Protein AF-A0A1Y5H1V6-F1 (afdb_monomer_lite)

Structure (mmCIF, N/CA/C/O backbone):
data_AF-A0A1Y5H1V6-F1
#
_entry.id   AF-A0A1Y5H1V6-F1
#
loop_
_atom_site.group_PDB
_atom_site.id
_atom_site.type_symbol
_atom_site.label_atom_id
_atom_site.label_alt_id
_atom_site.label_comp_id
_atom_site.label_asym_id
_atom_site.label_entity_id
_atom_site.label_seq_id
_atom_site.pdbx_PDB_ins_code
_atom_site.Cartn_x
_atom_site.Cartn_y
_atom_site.Cartn_z
_atom_site.occupancy
_atom_site.B_iso_or_equiv
_atom_site.auth_seq_id
_atom_site.auth_comp_id
_atom_site.auth_asym_id
_atom_site.auth_atom_id
_atom_site.pdbx_PDB_model_num
ATOM 1 N N . MET A 1 1 ? 41.161 58.807 -59.128 1.00 41.69 1 MET A N 1
ATOM 2 C CA . MET A 1 1 ? 40.105 58.949 -58.104 1.00 41.69 1 MET A CA 1
ATOM 3 C C . MET A 1 1 ? 39.338 57.631 -58.062 1.00 41.69 1 MET A C 1
ATOM 5 O O . MET A 1 1 ? 38.930 57.196 -59.128 1.00 41.69 1 MET A O 1
ATOM 9 N N . ILE A 1 2 ? 39.186 57.033 -56.871 1.00 37.78 2 ILE A N 1
ATOM 10 C CA . ILE A 1 2 ? 38.185 56.000 -56.504 1.00 37.78 2 ILE A CA 1
ATOM 11 C C . ILE A 1 2 ? 38.486 54.584 -57.068 1.00 37.78 2 ILE A C 1
ATOM 13 O O . ILE A 1 2 ? 38.258 54.292 -58.232 1.00 37.78 2 ILE A O 1
ATOM 17 N N . GLN A 1 3 ? 39.246 53.750 -56.343 1.00 42.56 3 GLN A N 1
ATOM 18 C CA . GLN A 1 3 ? 38.803 52.830 -55.272 1.00 42.56 3 GLN A CA 1
ATOM 19 C C . GLN A 1 3 ? 38.328 51.473 -55.829 1.00 42.56 3 GLN A C 1
ATOM 21 O O . GLN A 1 3 ? 37.164 51.289 -56.165 1.00 42.56 3 GLN A O 1
ATOM 26 N N . ARG A 1 4 ? 39.244 50.494 -55.898 1.00 46.72 4 ARG A N 1
ATOM 27 C CA . ARG A 1 4 ? 38.884 49.072 -56.015 1.00 46.72 4 ARG A CA 1
ATOM 28 C C . ARG A 1 4 ? 38.818 48.484 -54.612 1.00 46.72 4 ARG A C 1
ATOM 30 O O . ARG A 1 4 ? 39.820 48.063 -54.047 1.00 46.72 4 ARG A O 1
ATOM 37 N N . ILE A 1 5 ? 37.620 48.543 -54.048 1.00 49.12 5 ILE A N 1
ATOM 38 C CA . ILE A 1 5 ? 37.231 47.815 -52.846 1.00 49.12 5 ILE A CA 1
ATOM 39 C C . ILE A 1 5 ? 37.328 46.314 -53.162 1.00 49.12 5 ILE A C 1
ATOM 41 O O . ILE A 1 5 ? 36.562 45.803 -53.975 1.00 49.12 5 ILE A O 1
ATOM 45 N N . LEU A 1 6 ? 38.271 45.610 -52.533 1.00 47.09 6 LEU A N 1
ATOM 46 C CA . LEU A 1 6 ? 38.161 44.166 -52.340 1.00 47.09 6 LEU A CA 1
ATOM 47 C C . LEU A 1 6 ? 37.251 43.951 -51.127 1.00 47.09 6 LEU A C 1
ATOM 49 O O . LEU A 1 6 ? 37.704 44.021 -49.987 1.00 47.09 6 LEU A O 1
ATOM 53 N N . ILE A 1 7 ? 35.957 43.727 -51.365 1.00 50.56 7 ILE A N 1
ATOM 54 C CA . ILE A 1 7 ? 35.086 43.128 -50.349 1.00 50.56 7 ILE A CA 1
ATOM 55 C C . ILE A 1 7 ? 35.511 41.661 -50.245 1.00 50.56 7 ILE A C 1
ATOM 57 O O . ILE A 1 7 ? 35.206 40.851 -51.117 1.00 50.56 7 ILE A O 1
ATOM 61 N N . SER A 1 8 ? 36.261 41.336 -49.193 1.00 53.38 8 SER A N 1
ATOM 62 C CA . SER A 1 8 ? 36.440 39.955 -48.754 1.00 53.38 8 SER A CA 1
ATOM 63 C C . SER A 1 8 ? 35.141 39.520 -48.083 1.00 53.38 8 SER A C 1
ATOM 65 O O . SER A 1 8 ? 34.839 39.938 -46.965 1.00 53.38 8 SER A O 1
ATOM 67 N N . ILE A 1 9 ? 34.328 38.744 -48.798 1.00 56.50 9 ILE A N 1
ATOM 68 C CA . ILE A 1 9 ? 33.143 38.100 -48.233 1.00 56.50 9 ILE A CA 1
ATOM 69 C C . ILE A 1 9 ? 33.645 36.888 -47.444 1.00 56.50 9 ILE A C 1
ATOM 71 O O . ILE A 1 9 ? 33.891 35.829 -48.014 1.00 56.50 9 ILE A O 1
ATOM 75 N N . PHE A 1 10 ? 33.823 37.043 -46.132 1.00 55.84 10 PHE A N 1
ATOM 76 C CA . PHE A 1 10 ? 33.936 35.900 -45.228 1.00 55.84 10 PHE A CA 1
ATOM 77 C C . PHE A 1 10 ? 32.545 35.276 -45.089 1.00 55.84 10 PHE A C 1
ATOM 79 O O . PHE A 1 10 ? 31.719 35.723 -44.294 1.00 55.84 10 PHE A O 1
ATOM 86 N N . LEU A 1 11 ? 32.268 34.260 -45.904 1.00 54.41 11 LEU A N 1
ATOM 87 C CA . LEU A 1 11 ? 31.106 33.403 -45.722 1.00 54.41 11 LEU A CA 1
ATOM 88 C C . LEU A 1 11 ? 31.388 32.494 -44.517 1.00 54.41 11 LEU A C 1
ATOM 90 O O . LEU A 1 11 ? 32.044 31.464 -44.645 1.00 54.41 11 LEU A O 1
ATOM 94 N N . SER A 1 12 ? 30.949 32.912 -43.329 1.00 58.62 12 SER A N 1
ATOM 95 C CA . SER A 1 12 ? 30.945 32.048 -42.148 1.00 58.62 12 SER A CA 1
ATOM 96 C C . SER A 1 12 ? 29.857 30.993 -42.335 1.00 58.62 12 SER A C 1
ATOM 98 O O . SER A 1 12 ? 28.672 31.268 -42.146 1.00 58.62 12 SER A O 1
ATOM 100 N N . VAL A 1 13 ? 30.249 29.800 -42.778 1.00 57.19 13 VAL A N 1
ATOM 101 C CA . VAL A 1 13 ? 29.377 28.626 -42.760 1.00 57.19 13 VAL A CA 1
ATOM 102 C C . VAL A 1 13 ? 29.439 28.065 -41.346 1.00 57.19 13 VAL A C 1
ATOM 104 O O . VAL A 1 13 ? 30.440 27.471 -40.950 1.00 57.19 13 VAL A O 1
ATOM 107 N N . ILE A 1 14 ? 28.381 28.272 -40.566 1.00 60.28 14 ILE A N 1
ATOM 108 C CA . ILE A 1 14 ? 28.206 27.551 -39.306 1.00 60.28 14 ILE A CA 1
ATOM 109 C C . ILE A 1 14 ? 27.806 26.124 -39.695 1.00 60.28 14 ILE A C 1
ATOM 111 O O . ILE A 1 14 ? 26.668 25.893 -40.098 1.00 60.28 14 ILE A O 1
ATOM 115 N N . LEU A 1 15 ? 28.744 25.173 -39.636 1.00 59.88 15 LEU A N 1
ATOM 116 C CA . LEU A 1 15 ? 28.394 23.754 -39.690 1.00 59.88 15 LEU A CA 1
ATOM 117 C C . LEU A 1 15 ? 27.703 23.396 -38.375 1.00 59.88 15 LEU A C 1
ATOM 119 O O . LEU A 1 15 ? 28.349 23.263 -37.338 1.00 59.88 15 LEU A O 1
ATOM 123 N N . THR A 1 16 ? 26.384 23.246 -38.410 1.00 70.38 16 THR A N 1
ATOM 124 C CA . THR A 1 16 ? 25.669 22.560 -37.335 1.00 70.38 16 THR A CA 1
ATOM 125 C C . THR A 1 16 ? 26.017 21.078 -37.437 1.00 70.38 16 THR A C 1
ATOM 127 O O . THR A 1 16 ? 25.696 20.441 -38.440 1.00 70.38 16 THR A O 1
ATOM 130 N N . ALA A 1 17 ? 26.717 20.540 -36.434 1.00 75.50 17 ALA A N 1
ATOM 131 C CA . ALA A 1 17 ? 26.943 19.102 -36.338 1.00 75.50 17 ALA A CA 1
ATOM 132 C C . ALA A 1 17 ? 25.585 18.385 -36.300 1.00 75.50 17 ALA A C 1
ATOM 134 O O . ALA A 1 17 ? 24.666 18.833 -35.608 1.00 75.50 17 ALA A O 1
ATOM 135 N N . CYS A 1 18 ? 25.453 17.309 -37.077 1.00 84.00 18 CYS A N 1
ATOM 136 C CA . CYS A 1 18 ? 24.274 16.458 -36.998 1.00 84.00 18 CYS A CA 1
ATOM 137 C C . CYS A 1 18 ? 24.256 15.824 -35.605 1.00 84.00 18 CYS A C 1
ATOM 139 O O . CYS A 1 18 ? 25.306 15.440 -35.092 1.00 84.00 18 CYS A O 1
ATOM 141 N N . LYS A 1 19 ? 23.084 15.770 -34.986 1.00 89.94 19 LYS A N 1
ATOM 142 C CA . LYS A 1 19 ? 22.885 15.093 -33.713 1.00 89.94 19 LYS A CA 1
ATOM 143 C C . LYS A 1 19 ? 21.529 14.424 -33.736 1.00 89.94 19 LYS A C 1
ATOM 145 O O . LYS A 1 19 ? 20.580 14.968 -34.306 1.00 89.94 19 LYS A O 1
ATOM 150 N N . SER A 1 20 ? 21.448 13.284 -33.075 1.00 94.44 20 SER A N 1
ATOM 151 C CA . SER A 1 20 ? 20.182 12.632 -32.788 1.00 94.44 20 SER A CA 1
ATOM 152 C C . SER A 1 20 ? 20.032 12.403 -31.295 1.00 94.44 20 SER A C 1
ATOM 154 O O . SER A 1 20 ? 20.957 12.609 -30.508 1.00 94.44 20 SER A O 1
ATOM 156 N N . THR A 1 21 ? 18.836 12.015 -30.897 1.00 96.38 21 THR A N 1
ATOM 157 C CA . THR A 1 21 ? 18.493 11.687 -29.524 1.00 96.38 21 THR A CA 1
ATOM 158 C C . THR A 1 21 ? 17.941 10.272 -29.498 1.00 96.38 21 THR A C 1
ATOM 160 O O . THR A 1 21 ? 17.043 9.948 -30.276 1.00 96.38 21 THR A O 1
ATOM 163 N N . LEU A 1 22 ? 18.497 9.452 -28.606 1.00 96.94 22 LEU A N 1
ATOM 164 C CA . LEU A 1 22 ? 17.870 8.218 -28.154 1.00 96.94 22 LEU A CA 1
ATOM 165 C C . LEU A 1 22 ? 16.978 8.559 -26.961 1.00 96.94 22 LEU A C 1
ATOM 167 O O . LEU A 1 22 ? 17.454 9.172 -25.999 1.00 96.94 22 LEU A O 1
ATOM 171 N N . THR A 1 23 ? 15.724 8.126 -27.004 1.00 97.88 23 THR A N 1
ATOM 172 C CA . THR A 1 23 ? 14.816 8.154 -25.851 1.00 97.88 23 THR A CA 1
ATOM 173 C C . THR A 1 23 ? 14.426 6.729 -25.491 1.00 97.88 23 THR A C 1
ATOM 175 O O . THR A 1 23 ? 14.055 5.949 -26.363 1.00 97.88 23 THR A O 1
ATOM 178 N N . VAL A 1 24 ? 14.505 6.385 -24.209 1.00 97.88 24 VAL A N 1
ATOM 179 C CA . VAL A 1 24 ? 14.033 5.107 -23.677 1.00 97.88 24 VAL A CA 1
ATOM 180 C C . VAL A 1 24 ? 12.825 5.365 -22.786 1.00 97.88 24 VAL A C 1
ATOM 182 O O . VAL A 1 24 ? 12.921 6.058 -21.778 1.00 97.88 24 VAL A O 1
ATOM 185 N N . GLU A 1 25 ? 11.681 4.813 -23.158 1.00 97.38 25 GLU A N 1
ATOM 186 C CA . GLU A 1 25 ? 10.468 4.811 -22.348 1.00 97.38 25 GLU A CA 1
ATOM 187 C C . GLU A 1 25 ? 10.344 3.459 -21.639 1.00 97.38 25 GLU A C 1
ATOM 189 O O . GLU A 1 25 ? 10.563 2.410 -22.241 1.00 97.38 25 GLU A O 1
ATOM 194 N N . VAL A 1 26 ? 9.999 3.474 -20.354 1.00 96.12 26 VAL A N 1
ATOM 195 C CA . VAL A 1 26 ? 9.713 2.264 -19.577 1.00 96.12 26 VAL A CA 1
ATOM 196 C C . VAL A 1 26 ? 8.264 2.338 -19.121 1.00 96.12 26 VAL A C 1
ATOM 198 O O . VAL A 1 26 ? 7.886 3.278 -18.423 1.00 96.12 26 VAL A O 1
ATOM 201 N N . GLU A 1 27 ? 7.463 1.355 -19.520 1.00 93.50 27 GLU A N 1
ATOM 202 C CA . GLU A 1 27 ? 6.083 1.185 -19.071 1.00 93.50 27 GLU A CA 1
ATOM 203 C C . GLU A 1 27 ? 6.009 0.022 -18.069 1.00 93.50 27 GLU A C 1
ATOM 205 O O . GLU A 1 27 ? 6.540 -1.061 -18.315 1.00 93.50 27 GLU A O 1
ATOM 210 N N . GLY A 1 28 ? 5.385 0.261 -16.911 1.00 87.88 28 GLY A N 1
ATOM 211 C CA . GLY A 1 28 ? 5.489 -0.606 -15.730 1.00 87.88 28 GLY A CA 1
ATOM 212 C C . GLY A 1 28 ? 6.706 -0.275 -14.851 1.00 87.88 28 GLY A C 1
ATOM 213 O O . GLY A 1 28 ? 7.420 0.695 -15.095 1.00 87.88 28 GLY A O 1
ATOM 214 N N . ALA A 1 29 ? 6.944 -1.058 -13.794 1.00 85.56 29 ALA A N 1
ATOM 215 C CA . ALA A 1 29 ? 8.015 -0.793 -12.824 1.00 85.56 29 ALA A CA 1
ATOM 216 C C . ALA A 1 29 ? 9.262 -1.665 -13.059 1.00 85.56 29 ALA A C 1
ATOM 218 O O . ALA A 1 29 ? 9.684 -2.419 -12.181 1.00 85.56 29 ALA A O 1
ATOM 219 N N . GLY A 1 30 ? 9.843 -1.554 -14.253 1.00 91.00 30 GLY A N 1
ATOM 220 C CA . GLY A 1 30 ? 11.112 -2.186 -14.620 1.00 91.00 30 GLY A CA 1
ATOM 221 C C . GLY A 1 30 ? 12.281 -1.208 -14.718 1.00 91.00 30 GLY A C 1
ATOM 222 O O . GLY A 1 30 ? 12.115 -0.003 -14.523 1.00 91.00 30 GLY A O 1
ATOM 223 N N . SER A 1 31 ? 13.465 -1.730 -15.035 1.00 95.19 31 SER A N 1
ATOM 224 C CA . SER A 1 31 ? 14.684 -0.938 -15.211 1.00 95.19 31 SER A CA 1
ATOM 225 C C . SER A 1 31 ? 15.397 -1.314 -16.510 1.00 95.19 31 SER A C 1
ATOM 227 O O . SER A 1 31 ? 15.371 -2.468 -16.937 1.00 95.19 31 SER A O 1
ATOM 229 N N . VAL A 1 32 ? 16.010 -0.330 -17.168 1.00 97.38 32 VAL A N 1
ATOM 230 C CA . VAL A 1 32 ? 16.793 -0.512 -18.399 1.00 97.38 32 VAL A CA 1
ATOM 231 C C . VAL A 1 32 ? 18.092 0.266 -18.279 1.00 97.38 32 VAL A C 1
ATOM 233 O O . VAL A 1 32 ? 18.082 1.465 -17.996 1.00 97.38 32 VAL A O 1
ATOM 236 N N . VAL A 1 33 ? 19.214 -0.394 -18.551 1.00 97.25 33 VAL A N 1
ATOM 237 C CA . VAL A 1 33 ? 20.550 0.205 -18.492 1.00 97.25 33 VAL A CA 1
ATOM 238 C C . VAL A 1 33 ? 21.293 0.016 -19.807 1.00 97.25 33 VAL A C 1
ATOM 240 O O . VAL A 1 33 ? 21.211 -1.038 -20.432 1.00 97.25 33 VAL A O 1
ATOM 243 N N . SER A 1 34 ? 22.038 1.034 -20.234 1.00 97.19 34 SER A N 1
ATOM 244 C CA . SER A 1 34 ? 23.017 0.866 -21.314 1.00 97.19 34 SER A CA 1
ATOM 245 C C . SER A 1 34 ? 24.327 0.280 -20.790 1.00 97.19 34 SER A C 1
ATOM 247 O O . SER A 1 34 ? 24.722 0.574 -19.662 1.00 97.19 34 SER A O 1
ATOM 249 N N . ASP A 1 35 ? 25.058 -0.423 -21.644 1.00 96.19 35 ASP A N 1
ATOM 250 C CA . ASP A 1 35 ? 26.432 -0.891 -21.419 1.00 96.19 35 ASP A CA 1
ATOM 251 C C . ASP A 1 35 ? 27.406 0.209 -20.955 1.00 96.19 35 ASP A C 1
ATOM 253 O O . ASP A 1 35 ? 28.264 -0.024 -20.106 1.00 96.19 35 ASP A O 1
ATOM 257 N N . SER A 1 36 ? 27.238 1.430 -21.467 1.00 93.69 36 SER A N 1
ATOM 258 C CA . SER A 1 36 ? 28.007 2.614 -21.054 1.00 93.69 36 SER A CA 1
ATOM 259 C C . SER A 1 36 ? 27.557 3.254 -19.728 1.00 93.69 36 SER A C 1
ATOM 261 O O . SER A 1 36 ? 28.220 4.164 -19.230 1.00 93.69 36 SER A O 1
ATOM 263 N N . GLY A 1 37 ? 26.406 2.848 -19.180 1.00 93.50 37 GLY A N 1
ATOM 264 C CA . GLY A 1 37 ? 25.755 3.476 -18.021 1.00 93.50 37 GLY A CA 1
ATOM 265 C C . GLY A 1 37 ? 25.167 4.872 -18.273 1.00 93.50 37 GLY A C 1
ATOM 266 O O . GLY A 1 37 ? 24.695 5.516 -17.341 1.00 93.50 37 GLY A O 1
ATOM 267 N N . THR A 1 38 ? 25.187 5.363 -19.515 1.00 94.38 38 THR A N 1
ATOM 268 C CA . THR A 1 38 ? 24.683 6.705 -19.857 1.00 94.38 38 THR A CA 1
ATOM 269 C C . THR A 1 38 ? 23.159 6.764 -20.004 1.00 94.38 38 THR A C 1
ATOM 271 O O . THR A 1 38 ? 22.573 7.826 -19.802 1.00 94.38 38 THR A O 1
ATOM 274 N N . ILE A 1 39 ? 22.520 5.629 -20.307 1.00 97.06 39 ILE A N 1
ATOM 275 C CA . ILE A 1 39 ? 21.090 5.387 -20.097 1.00 97.06 39 ILE A CA 1
ATOM 276 C C . ILE A 1 39 ? 20.926 4.519 -18.848 1.00 97.06 39 ILE A C 1
ATOM 278 O O . ILE A 1 39 ? 21.561 3.468 -18.732 1.00 97.06 39 ILE A O 1
ATOM 282 N N . SER A 1 40 ? 20.065 4.962 -17.936 1.00 96.50 40 SER A N 1
ATOM 283 C CA . SER A 1 40 ? 19.644 4.241 -16.737 1.00 96.50 40 SER A CA 1
ATOM 284 C C . SER A 1 40 ? 18.226 4.693 -16.385 1.00 96.50 40 SER A C 1
ATOM 286 O O . SER A 1 40 ? 18.022 5.767 -15.814 1.00 96.50 40 SER A O 1
ATOM 288 N N . CYS A 1 41 ? 17.247 3.899 -16.811 1.00 95.88 41 CYS A N 1
ATOM 289 C CA . CYS A 1 41 ? 15.826 4.113 -16.571 1.00 95.88 41 CYS A CA 1
ATOM 290 C C . CYS A 1 41 ? 15.328 3.209 -15.441 1.00 95.88 41 CYS A C 1
ATOM 292 O O . CYS A 1 41 ? 15.676 2.034 -15.467 1.00 95.88 41 CYS A O 1
ATOM 294 N N . PRO A 1 42 ? 14.478 3.700 -14.518 1.00 92.31 42 PRO A N 1
ATOM 295 C CA . PRO A 1 42 ? 14.021 5.088 -14.395 1.00 92.31 42 PRO A CA 1
ATOM 296 C C . PRO A 1 42 ? 15.149 6.030 -13.931 1.00 92.31 42 PRO A C 1
ATOM 298 O O . PRO A 1 42 ? 15.985 5.654 -13.115 1.00 92.31 42 PRO A O 1
ATOM 301 N N . GLY A 1 43 ? 15.166 7.268 -14.438 1.00 9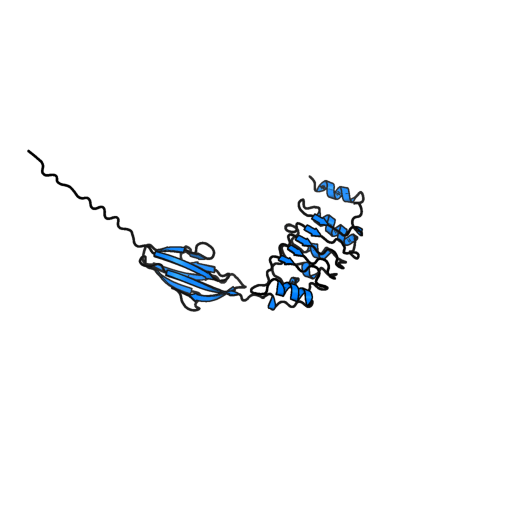4.56 43 GLY A N 1
ATOM 302 C CA . GLY A 1 43 ? 16.227 8.242 -14.159 1.00 94.56 43 GLY A CA 1
ATOM 303 C C . GLY A 1 43 ? 16.683 8.974 -15.419 1.00 94.56 43 GLY A C 1
ATOM 304 O O . GLY A 1 43 ? 15.973 9.839 -15.932 1.00 94.56 43 GLY A O 1
ATOM 305 N N . THR A 1 44 ? 17.864 8.626 -15.927 1.00 96.56 44 THR A N 1
ATOM 306 C CA . THR A 1 44 ? 18.416 9.197 -17.163 1.00 96.56 44 THR A CA 1
ATOM 307 C C . THR A 1 44 ? 18.001 8.341 -18.353 1.00 96.56 44 THR A C 1
ATOM 309 O O . THR A 1 44 ? 18.644 7.345 -18.677 1.00 96.56 44 THR A O 1
ATOM 312 N N . CYS A 1 45 ? 16.921 8.751 -19.013 1.00 97.50 45 CYS A N 1
ATOM 313 C CA . CYS A 1 45 ? 16.275 7.989 -20.084 1.00 97.50 45 CYS A CA 1
ATOM 314 C C . CYS A 1 45 ? 16.450 8.570 -21.486 1.00 97.50 45 CYS A C 1
ATOM 316 O O . CYS A 1 45 ? 15.860 8.082 -22.444 1.00 97.50 45 CYS A O 1
ATOM 318 N N . SER A 1 46 ? 17.241 9.627 -21.626 1.00 97.25 46 SER A N 1
ATOM 319 C CA . SER A 1 46 ? 17.500 10.233 -22.922 1.00 97.25 46 SER A CA 1
ATOM 320 C C . SER A 1 46 ? 18.951 10.658 -23.027 1.00 97.25 46 SER A C 1
ATOM 322 O O . SER A 1 46 ? 19.546 11.117 -22.048 1.00 97.25 46 SER A O 1
ATOM 324 N N . ARG A 1 47 ? 19.521 10.491 -24.220 1.00 95.62 47 ARG A N 1
ATOM 325 C CA . ARG A 1 47 ? 20.910 10.838 -24.510 1.00 95.62 47 ARG A CA 1
ATOM 326 C C . ARG A 1 47 ? 21.072 11.325 -25.943 1.00 95.62 47 ARG A C 1
ATOM 328 O O . ARG A 1 47 ? 20.479 10.774 -26.867 1.00 95.62 47 ARG A O 1
ATOM 335 N N . GLU A 1 48 ? 21.923 12.334 -26.122 1.00 95.75 48 GLU A N 1
ATOM 336 C CA . GLU A 1 48 ? 22.352 12.790 -27.444 1.00 95.75 48 GLU A CA 1
ATOM 337 C C . GLU A 1 48 ? 23.423 11.866 -28.041 1.00 95.75 48 GLU A C 1
ATOM 339 O O . GLU A 1 48 ? 24.362 11.441 -27.362 1.00 95.75 48 GLU A O 1
ATOM 344 N N . ILE A 1 49 ? 23.289 11.601 -29.336 1.00 94.44 49 ILE A N 1
ATOM 345 C CA . ILE A 1 49 ? 24.217 10.822 -30.147 1.00 94.44 49 ILE A CA 1
ATOM 346 C C . ILE A 1 49 ? 24.909 11.779 -31.114 1.00 94.44 49 ILE A C 1
ATOM 348 O O . ILE A 1 49 ? 24.255 12.467 -31.905 1.00 94.44 49 ILE A O 1
ATOM 352 N N . LEU A 1 50 ? 26.237 11.829 -31.026 1.00 93.44 50 LEU A N 1
ATOM 353 C CA . LEU A 1 50 ? 27.077 12.729 -31.821 1.00 93.44 50 LEU A CA 1
ATOM 354 C C . LEU A 1 50 ? 27.842 11.996 -32.931 1.00 93.44 50 LEU A C 1
ATOM 356 O O . LEU A 1 50 ? 28.163 12.610 -33.942 1.00 93.44 50 LEU A O 1
ATOM 360 N N . ASP A 1 51 ? 28.069 10.691 -32.768 1.00 91.81 51 ASP A N 1
ATOM 361 C CA . ASP A 1 51 ? 28.820 9.837 -33.690 1.00 91.81 51 ASP A CA 1
ATOM 362 C C . ASP A 1 51 ? 28.133 8.473 -33.858 1.00 91.81 51 ASP A C 1
ATOM 364 O O . ASP A 1 51 ? 27.207 8.129 -33.124 1.00 91.81 51 ASP A O 1
ATOM 368 N N . ILE A 1 52 ? 28.572 7.693 -34.850 1.00 92.38 52 ILE A N 1
ATOM 369 C CA . ILE A 1 52 ? 28.076 6.328 -35.060 1.00 92.38 52 ILE A CA 1
ATOM 370 C C . ILE A 1 52 ? 28.645 5.416 -33.974 1.00 92.38 52 ILE A C 1
ATOM 372 O O . ILE A 1 52 ? 29.861 5.297 -33.830 1.00 92.38 52 ILE A O 1
ATOM 376 N N . GLU A 1 53 ? 27.767 4.721 -33.263 1.00 94.50 53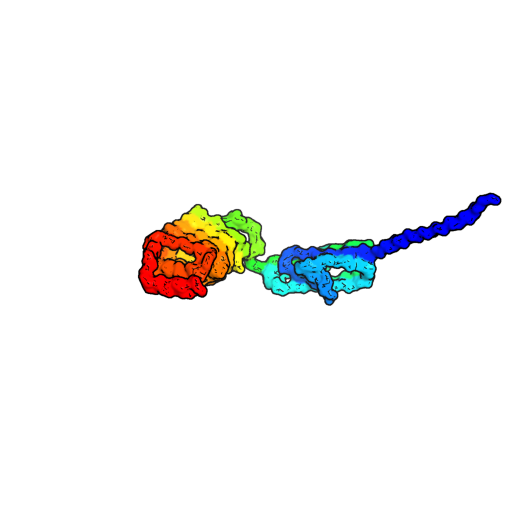 GLU A N 1
ATOM 377 C CA . GLU A 1 53 ? 28.142 3.788 -32.205 1.00 94.50 53 GLU A CA 1
ATOM 378 C C . GLU A 1 53 ? 27.161 2.616 -32.121 1.00 94.50 53 GLU A C 1
ATOM 380 O O . GLU A 1 53 ? 26.076 2.634 -32.706 1.00 94.50 53 GLU A O 1
ATOM 385 N N . THR A 1 54 ? 27.558 1.568 -31.404 1.00 96.44 54 THR A N 1
ATOM 386 C CA . THR A 1 54 ? 26.659 0.475 -31.022 1.00 96.44 54 THR A CA 1
ATOM 387 C C . THR A 1 54 ? 26.310 0.642 -29.554 1.00 96.44 54 THR A C 1
ATOM 389 O O . THR A 1 54 ? 27.210 0.796 -28.737 1.00 96.44 54 THR A O 1
ATOM 392 N N . ILE A 1 55 ? 25.020 0.620 -29.233 1.00 96.75 55 ILE A N 1
ATOM 393 C CA . ILE A 1 55 ? 24.506 0.754 -27.868 1.00 96.75 55 ILE A CA 1
ATOM 394 C C . ILE A 1 55 ? 23.843 -0.565 -27.502 1.00 96.75 55 ILE A C 1
ATOM 396 O O . ILE A 1 55 ? 23.002 -1.051 -28.259 1.00 96.75 55 ILE A O 1
ATOM 400 N N . THR A 1 56 ? 24.189 -1.129 -26.347 1.00 97.94 56 THR A N 1
ATOM 401 C CA . THR A 1 56 ? 23.488 -2.306 -25.820 1.00 97.94 56 THR A CA 1
ATOM 402 C C . THR A 1 56 ? 22.635 -1.880 -24.641 1.00 97.94 56 THR A C 1
ATOM 404 O O . THR A 1 56 ? 23.168 -1.403 -23.643 1.00 97.94 56 THR A O 1
ATOM 407 N N . LEU A 1 57 ? 21.321 -2.030 -24.768 1.00 98.06 57 LEU A N 1
ATOM 408 C CA . LEU A 1 57 ? 20.363 -1.859 -23.685 1.00 98.06 57 LEU A CA 1
ATOM 409 C C . LEU A 1 57 ? 20.056 -3.226 -23.076 1.00 98.06 57 LEU A C 1
ATOM 411 O O . LEU A 1 57 ? 19.725 -4.168 -23.794 1.00 98.06 57 LEU A O 1
ATOM 415 N N . THR A 1 58 ? 20.136 -3.310 -21.756 1.00 97.81 58 THR A N 1
ATOM 416 C CA . THR A 1 58 ? 19.834 -4.515 -20.988 1.00 97.81 58 THR A CA 1
ATOM 417 C C . THR A 1 58 ? 18.739 -4.197 -19.987 1.00 97.81 58 THR A C 1
ATOM 419 O O . THR A 1 58 ? 18.814 -3.193 -19.274 1.00 97.81 58 THR A O 1
ATOM 422 N N . VAL A 1 59 ? 17.729 -5.057 -19.928 1.00 96.94 59 VAL A N 1
ATOM 423 C CA . VAL A 1 59 ? 16.724 -5.018 -18.869 1.00 96.94 59 VAL A CA 1
ATOM 424 C C . VAL A 1 59 ? 17.333 -5.484 -17.549 1.00 96.94 59 VAL A C 1
ATOM 426 O O . VAL A 1 59 ? 18.004 -6.511 -17.486 1.00 96.94 59 VAL A O 1
ATOM 429 N N . ASP A 1 60 ? 17.073 -4.730 -16.491 1.00 91.25 60 ASP A N 1
ATOM 430 C CA . ASP A 1 60 ? 17.402 -5.082 -15.116 1.00 91.25 60 ASP A CA 1
ATOM 431 C C . ASP A 1 60 ? 16.132 -5.589 -14.405 1.00 91.25 60 ASP A C 1
ATOM 433 O O . ASP A 1 60 ? 15.190 -4.834 -14.149 1.00 91.25 60 ASP A O 1
ATOM 437 N N . GLU A 1 61 ? 16.102 -6.894 -14.119 1.00 83.31 61 GLU A N 1
ATOM 438 C CA . GLU A 1 61 ? 14.970 -7.619 -13.518 1.00 83.31 61 GLU A CA 1
ATOM 439 C C . GLU A 1 61 ? 15.041 -7.689 -11.981 1.00 83.31 61 GLU A C 1
ATOM 441 O O . GLU A 1 61 ? 14.570 -8.638 -11.357 1.00 83.31 61 GLU A O 1
ATOM 446 N N . THR A 1 62 ? 15.631 -6.687 -11.330 1.00 84.44 62 THR A N 1
ATOM 447 C CA . THR A 1 62 ? 15.699 -6.625 -9.857 1.00 84.44 62 THR A CA 1
ATOM 448 C C . THR A 1 62 ? 14.339 -6.462 -9.165 1.00 84.44 62 THR A C 1
ATOM 450 O O . THR A 1 62 ? 14.240 -6.704 -7.961 1.00 84.44 62 THR A O 1
ATOM 453 N N . ASN A 1 63 ? 13.277 -6.073 -9.880 1.00 84.69 63 ASN A N 1
ATOM 454 C CA . ASN A 1 63 ? 11.929 -5.972 -9.316 1.00 84.69 63 ASN A CA 1
ATOM 455 C C . ASN A 1 63 ? 11.176 -7.309 -9.396 1.00 84.69 63 ASN A C 1
ATOM 457 O O . ASN A 1 63 ? 10.614 -7.655 -10.427 1.00 84.69 63 ASN A O 1
ATOM 461 N N . GLU A 1 64 ? 11.057 -8.006 -8.267 1.00 83.88 64 GLU A N 1
ATOM 462 C CA . GLU A 1 64 ? 10.385 -9.312 -8.173 1.00 83.88 64 GLU A CA 1
ATOM 463 C C . GLU A 1 64 ? 8.896 -9.316 -8.574 1.00 83.88 64 GLU A C 1
ATOM 465 O O . GLU A 1 64 ? 8.334 -10.384 -8.800 1.00 83.88 64 GLU A O 1
ATOM 470 N N . ASN A 1 65 ? 8.228 -8.155 -8.640 1.00 84.56 65 ASN A N 1
ATOM 471 C CA . ASN A 1 65 ? 6.808 -8.079 -9.007 1.00 84.56 65 ASN A CA 1
ATOM 472 C C . ASN A 1 65 ? 6.583 -7.654 -10.466 1.00 84.56 65 ASN A C 1
ATOM 474 O O . ASN A 1 65 ? 5.429 -7.548 -10.880 1.00 84.56 65 ASN A O 1
ATOM 478 N N . TYR A 1 66 ? 7.637 -7.399 -11.245 1.00 88.06 66 TYR A N 1
ATOM 479 C CA . TYR A 1 66 ? 7.539 -6.989 -12.645 1.00 88.06 66 TYR A CA 1
ATOM 480 C C . TYR A 1 66 ? 8.496 -7.804 -13.508 1.00 88.06 66 TYR A C 1
ATOM 482 O O . TYR A 1 66 ? 9.686 -7.869 -13.232 1.00 88.06 66 TYR A O 1
ATOM 490 N N . LEU A 1 67 ? 7.978 -8.392 -14.585 1.00 91.12 67 LEU A N 1
ATOM 491 C CA . LEU A 1 67 ? 8.797 -9.094 -15.572 1.00 91.12 67 LEU A CA 1
ATOM 492 C C . LEU A 1 67 ? 8.831 -8.323 -16.879 1.00 91.12 67 LEU A C 1
ATOM 494 O O . LEU A 1 67 ? 7.844 -7.687 -17.266 1.00 91.12 67 LEU A O 1
ATOM 498 N N . PHE A 1 68 ? 9.960 -8.419 -17.574 1.00 95.56 68 PHE A N 1
ATOM 499 C CA . PHE A 1 68 ? 10.066 -7.906 -18.926 1.00 95.56 68 PHE A CA 1
ATOM 500 C C . PHE A 1 68 ? 9.083 -8.630 -19.850 1.00 95.56 68 PHE A C 1
ATOM 502 O O . PHE A 1 68 ? 9.009 -9.859 -19.863 1.00 95.56 68 PHE A O 1
ATOM 509 N N . HIS A 1 69 ? 8.301 -7.866 -20.609 1.00 94.69 69 HIS A N 1
ATOM 510 C CA . HIS A 1 69 ? 7.306 -8.401 -21.529 1.00 94.69 69 HIS A CA 1
ATOM 511 C C . HIS A 1 69 ? 7.811 -8.345 -22.976 1.00 94.69 69 HIS A C 1
ATOM 513 O O . HIS A 1 69 ? 7.908 -9.393 -23.612 1.00 94.69 69 HIS A O 1
ATOM 519 N N . HIS A 1 70 ? 8.144 -7.155 -23.495 1.00 97.12 70 HIS A N 1
ATOM 520 C CA . HIS A 1 70 ? 8.811 -6.972 -24.795 1.00 97.12 70 HIS A CA 1
ATOM 521 C C . HIS A 1 70 ? 9.308 -5.533 -25.004 1.00 97.12 70 HIS A C 1
ATOM 523 O O . HIS A 1 70 ? 8.977 -4.618 -24.251 1.00 97.12 70 HIS A O 1
ATOM 529 N N . TRP A 1 71 ? 10.068 -5.336 -26.080 1.00 97.88 71 TRP A N 1
ATOM 530 C CA . TRP A 1 71 ? 10.428 -4.035 -26.633 1.00 97.88 71 TRP A CA 1
ATOM 531 C C . TRP A 1 71 ? 9.439 -3.564 -27.711 1.00 97.88 71 TRP A C 1
ATOM 533 O O . TRP A 1 71 ? 8.799 -4.384 -28.375 1.00 97.88 71 TRP A O 1
ATOM 543 N N . GLU A 1 72 ? 9.359 -2.251 -27.922 1.00 97.56 72 GLU A N 1
ATOM 544 C CA . GLU A 1 72 ? 8.745 -1.597 -29.086 1.00 97.56 72 GLU A CA 1
ATOM 545 C C . GLU A 1 72 ? 9.638 -0.444 -29.596 1.00 97.56 72 GLU A C 1
ATOM 547 O O . GLU A 1 72 ? 10.465 0.105 -28.857 1.00 97.56 72 GLU A O 1
ATOM 552 N N . GLY A 1 73 ? 9.446 -0.032 -30.853 1.00 95.94 73 GLY A N 1
ATOM 553 C CA . GLY A 1 73 ? 10.185 1.072 -31.471 1.00 95.94 73 GLY A CA 1
ATOM 554 C C . GLY A 1 73 ? 11.471 0.603 -32.151 1.00 95.94 73 GLY A C 1
ATOM 555 O O . GLY A 1 73 ? 11.449 -0.308 -32.970 1.00 95.94 73 GLY A O 1
ATOM 556 N N . ALA A 1 74 ? 12.601 1.241 -31.847 1.00 95.31 74 ALA A N 1
ATOM 557 C CA . ALA A 1 74 ? 13.895 0.871 -32.428 1.00 95.31 74 ALA A CA 1
ATOM 558 C C . ALA A 1 74 ? 14.416 -0.497 -31.940 1.00 95.31 74 ALA A C 1
ATOM 560 O O . ALA A 1 74 ? 15.301 -1.074 -32.571 1.00 95.31 74 ALA A O 1
ATOM 561 N N . CYS A 1 75 ? 13.854 -1.009 -30.842 1.00 94.50 75 CYS A N 1
ATOM 562 C CA . CYS A 1 75 ? 14.003 -2.382 -30.374 1.00 94.50 75 CYS A CA 1
ATOM 563 C C . CYS A 1 75 ? 12.669 -3.117 -30.548 1.00 94.50 75 CYS A C 1
ATOM 565 O O . CYS A 1 75 ? 11.616 -2.551 -30.266 1.00 94.50 75 CYS A O 1
ATOM 567 N N . GLU A 1 76 ? 12.701 -4.391 -30.932 1.00 94.88 76 GLU A N 1
ATOM 568 C CA . GLU A 1 76 ? 11.501 -5.227 -31.042 1.00 94.88 76 GLU A CA 1
ATOM 569 C C . GLU A 1 76 ? 11.766 -6.627 -30.475 1.00 94.88 76 GLU A C 1
ATOM 571 O O . GLU A 1 76 ? 12.879 -7.148 -30.558 1.00 94.88 76 GLU A O 1
ATOM 576 N N . GLY A 1 77 ? 10.724 -7.260 -29.931 1.00 95.44 77 GLY A N 1
ATOM 577 C CA . GLY A 1 77 ? 10.775 -8.641 -29.445 1.00 95.44 77 GLY A CA 1
ATOM 578 C C . GLY A 1 77 ? 10.975 -8.772 -27.935 1.00 95.44 77 GLY A C 1
ATOM 579 O O . GLY A 1 77 ? 10.908 -7.800 -27.191 1.00 95.44 77 GLY A O 1
ATOM 580 N N . THR A 1 78 ? 11.164 -10.009 -27.477 1.00 96.06 78 THR A N 1
ATOM 581 C CA . THR A 1 78 ? 11.125 -10.388 -26.051 1.00 96.06 78 THR A CA 1
ATOM 582 C C . THR A 1 78 ? 12.502 -10.689 -25.455 1.00 96.06 78 THR A C 1
ATOM 584 O O . THR A 1 78 ? 12.579 -11.140 -24.317 1.00 96.06 78 THR A O 1
ATOM 587 N N . ASP A 1 79 ? 13.584 -10.515 -26.217 1.00 96.81 79 ASP A N 1
ATOM 588 C CA . ASP A 1 79 ? 14.942 -10.678 -25.688 1.00 96.81 79 ASP A CA 1
ATOM 589 C C . ASP A 1 79 ? 15.247 -9.504 -24.739 1.00 96.81 79 ASP A C 1
ATOM 591 O O . ASP A 1 79 ? 15.118 -8.353 -25.164 1.00 96.81 79 ASP A O 1
ATOM 595 N N . PRO A 1 80 ? 15.620 -9.738 -23.466 1.00 95.94 80 PRO A N 1
ATOM 596 C CA . PRO A 1 80 ? 15.928 -8.663 -22.519 1.00 95.94 80 PRO A CA 1
ATOM 597 C C . PRO A 1 80 ? 17.163 -7.836 -22.911 1.00 95.94 80 PRO A C 1
ATOM 599 O O . PRO A 1 80 ? 17.420 -6.798 -22.298 1.00 95.94 80 PRO A O 1
ATOM 602 N N . ILE A 1 81 ? 17.929 -8.271 -23.916 1.00 97.25 81 ILE A N 1
ATOM 603 C CA . ILE A 1 81 ? 19.062 -7.534 -24.473 1.00 97.25 81 ILE A CA 1
ATOM 604 C C . ILE A 1 81 ? 18.676 -6.979 -25.847 1.00 97.25 81 ILE A C 1
ATOM 606 O O . ILE A 1 81 ? 18.406 -7.727 -26.786 1.00 97.25 81 ILE A O 1
ATOM 610 N N . CYS A 1 82 ? 18.722 -5.656 -25.994 1.00 97.12 82 CYS A N 1
ATOM 611 C CA . CYS A 1 82 ? 18.572 -4.980 -27.278 1.00 97.12 82 CYS A CA 1
ATOM 612 C C . CYS A 1 82 ? 19.887 -4.324 -27.713 1.00 97.12 82 CYS A C 1
ATOM 614 O O . CYS A 1 82 ? 20.467 -3.521 -26.985 1.00 97.12 82 CYS A O 1
ATOM 616 N N . VAL A 1 83 ? 20.339 -4.622 -28.932 1.00 97.06 83 VAL A N 1
ATOM 617 C CA . VAL A 1 83 ? 21.543 -4.026 -29.528 1.00 97.06 83 VAL A CA 1
ATOM 618 C C . VAL A 1 83 ? 21.139 -3.085 -30.662 1.00 97.06 83 VAL A C 1
ATOM 620 O O . VAL A 1 83 ? 20.521 -3.506 -31.637 1.00 97.06 83 VAL A O 1
ATOM 623 N N . LEU A 1 84 ? 21.518 -1.813 -30.546 1.00 95.12 84 LEU A N 1
ATOM 624 C CA . LEU A 1 84 ? 21.146 -0.733 -31.458 1.00 95.12 84 LEU A CA 1
ATOM 625 C C . LEU A 1 84 ? 22.369 -0.193 -32.194 1.00 95.12 84 LEU A C 1
ATOM 627 O O . LEU A 1 84 ? 23.412 0.052 -31.590 1.00 95.12 84 LEU A O 1
ATOM 631 N N . ALA A 1 85 ? 22.214 0.075 -33.490 1.00 93.75 85 ALA A N 1
ATOM 632 C CA . ALA A 1 85 ? 23.169 0.863 -34.261 1.00 93.75 85 ALA A CA 1
ATOM 633 C C . ALA A 1 85 ? 22.703 2.326 -34.294 1.00 93.75 85 ALA A C 1
ATOM 635 O O . ALA A 1 85 ? 21.732 2.657 -34.977 1.00 93.75 85 ALA A O 1
ATOM 636 N N . ALA A 1 86 ? 23.382 3.198 -33.551 1.00 92.25 86 ALA A N 1
ATOM 637 C CA . ALA A 1 86 ? 23.027 4.605 -33.433 1.00 92.25 86 ALA A CA 1
ATOM 638 C C . ALA A 1 86 ? 23.782 5.459 -34.461 1.00 92.25 86 ALA A C 1
ATOM 640 O O . ALA A 1 86 ? 24.936 5.191 -34.795 1.00 92.25 86 ALA A O 1
ATOM 641 N N . SER A 1 87 ? 23.124 6.501 -34.969 1.00 90.88 87 SER A N 1
ATOM 642 C CA . SER A 1 87 ? 23.695 7.448 -35.929 1.00 90.88 87 SER A CA 1
ATOM 643 C C . SER A 1 87 ? 23.136 8.850 -35.673 1.00 90.88 87 SER A C 1
ATOM 645 O O . SER A 1 87 ? 21.945 8.968 -35.367 1.00 90.88 87 SER A O 1
ATOM 647 N N . PRO A 1 88 ? 23.929 9.926 -35.837 1.00 91.75 88 PRO A N 1
ATOM 648 C CA . PRO A 1 88 ? 23.529 11.292 -35.487 1.00 91.75 88 PRO A CA 1
ATOM 649 C C . PRO A 1 88 ? 22.505 11.930 -36.446 1.00 91.75 88 PRO A C 1
ATOM 651 O O . PRO A 1 88 ? 22.328 13.142 -36.428 1.00 91.75 88 PRO A O 1
ATOM 654 N N . ILE A 1 89 ? 21.847 11.147 -37.309 1.00 87.69 89 ILE A N 1
ATOM 655 C CA . ILE A 1 89 ? 21.047 11.647 -38.442 1.00 87.69 89 ILE A CA 1
ATOM 656 C C . ILE A 1 89 ? 19.536 11.686 -38.196 1.00 87.69 89 ILE A C 1
ATOM 658 O O . ILE A 1 89 ? 18.836 12.447 -38.863 1.00 87.69 89 ILE A O 1
ATOM 662 N N . ALA A 1 90 ? 19.020 10.864 -37.281 1.00 89.56 90 ALA A N 1
ATOM 663 C CA . ALA A 1 90 ? 17.599 10.803 -36.956 1.00 89.56 90 ALA A CA 1
ATOM 664 C C . ALA A 1 90 ? 17.405 10.302 -35.525 1.00 89.56 90 ALA A C 1
ATOM 666 O O . ALA A 1 90 ? 18.123 9.406 -35.082 1.00 89.56 90 ALA A O 1
ATOM 667 N N . ASN A 1 91 ? 16.439 10.886 -34.820 1.00 93.50 91 ASN A N 1
ATOM 668 C CA . ASN A 1 91 ? 16.043 10.430 -33.492 1.00 93.50 91 ASN A CA 1
ATOM 669 C C . ASN A 1 91 ? 15.357 9.069 -33.582 1.00 93.50 91 ASN A C 1
ATOM 671 O O . ASN A 1 91 ? 14.732 8.749 -34.596 1.00 93.50 91 ASN A O 1
ATOM 675 N N . PHE A 1 92 ? 15.458 8.301 -32.506 1.00 94.75 92 PHE A N 1
ATOM 676 C CA . PHE A 1 92 ? 14.816 7.005 -32.392 1.00 94.75 92 PHE A CA 1
ATOM 677 C C . PHE A 1 92 ? 14.453 6.738 -30.938 1.00 94.75 92 PHE A C 1
ATOM 679 O O . PHE A 1 92 ? 15.191 7.097 -30.019 1.00 94.75 92 PHE A O 1
ATOM 686 N N . ASP A 1 93 ? 13.312 6.089 -30.757 1.00 96.56 93 ASP A N 1
ATOM 687 C CA . ASP A 1 93 ? 12.757 5.811 -29.445 1.00 96.56 93 ASP A CA 1
ATOM 688 C C . ASP A 1 93 ? 12.677 4.299 -29.240 1.00 96.56 93 ASP A C 1
ATOM 690 O O . ASP A 1 93 ? 12.403 3.533 -30.169 1.00 96.56 93 ASP A O 1
ATOM 694 N N . VAL A 1 94 ? 12.946 3.876 -28.014 1.00 97.75 94 VAL A N 1
ATOM 695 C CA . VAL A 1 94 ? 12.833 2.495 -27.555 1.00 97.75 94 VAL A CA 1
ATOM 696 C C . VAL A 1 94 ? 11.843 2.483 -26.413 1.00 97.75 94 VAL A C 1
ATOM 698 O O . VAL A 1 94 ? 11.988 3.261 -25.475 1.00 97.75 94 VAL A O 1
ATOM 701 N N . LYS A 1 95 ? 10.872 1.581 -26.452 1.00 97.81 95 LYS A N 1
ATOM 702 C CA . LYS A 1 95 ? 9.936 1.387 -25.352 1.00 97.81 95 LYS A CA 1
ATOM 703 C C . LYS A 1 95 ? 10.086 -0.011 -24.773 1.00 97.81 95 LYS A C 1
ATOM 705 O O . LYS A 1 95 ? 10.020 -0.991 -25.507 1.00 97.81 95 LYS A O 1
ATOM 710 N N . ALA A 1 96 ? 10.305 -0.100 -23.468 1.00 97.56 96 ALA A N 1
ATOM 711 C CA . ALA A 1 96 ? 10.331 -1.345 -22.714 1.00 97.56 96 ALA A CA 1
ATOM 712 C C . ALA A 1 96 ? 8.987 -1.543 -22.013 1.00 97.56 96 ALA A C 1
ATOM 714 O O . ALA A 1 96 ? 8.593 -0.716 -21.190 1.00 97.56 96 ALA A O 1
ATOM 715 N N . GLN A 1 97 ? 8.304 -2.641 -22.316 1.00 96.12 97 GLN A N 1
ATOM 716 C CA . GLN A 1 97 ? 7.060 -3.029 -21.661 1.00 96.12 97 GLN A CA 1
ATOM 717 C C . GLN A 1 97 ? 7.360 -4.020 -20.539 1.00 96.12 97 GLN A C 1
ATOM 719 O O . GLN A 1 97 ? 7.917 -5.091 -20.790 1.00 96.12 97 GLN A O 1
ATOM 724 N N . PHE A 1 98 ? 6.948 -3.701 -19.315 1.00 93.88 98 PHE A N 1
ATOM 725 C CA . PHE A 1 98 ? 6.994 -4.607 -18.171 1.00 93.88 98 PHE A CA 1
ATOM 726 C C . PHE A 1 98 ? 5.585 -4.963 -17.719 1.00 93.88 98 PHE A C 1
ATOM 728 O O . PHE A 1 98 ? 4.698 -4.116 -17.632 1.00 93.88 98 PHE A O 1
ATOM 735 N N . ARG A 1 99 ? 5.380 -6.234 -17.378 1.00 88.62 99 ARG A N 1
ATOM 736 C CA . ARG A 1 99 ? 4.105 -6.737 -16.870 1.00 88.62 99 ARG A CA 1
ATOM 737 C C . ARG A 1 99 ? 4.202 -6.985 -15.371 1.00 88.62 99 ARG A C 1
ATOM 739 O O . ARG A 1 99 ? 5.125 -7.664 -14.921 1.00 88.62 99 ARG A O 1
ATOM 746 N N . TYR A 1 100 ? 3.211 -6.509 -14.620 1.00 84.81 100 TYR A N 1
ATOM 747 C CA . TYR A 1 100 ? 3.053 -6.891 -13.221 1.00 84.81 100 TYR A CA 1
ATOM 748 C C . TYR A 1 100 ? 2.764 -8.392 -13.098 1.00 84.81 100 TYR A C 1
ATOM 750 O O . TYR A 1 100 ? 1.875 -8.925 -13.763 1.00 84.81 100 TYR A O 1
ATOM 758 N N . THR A 1 101 ? 3.524 -9.072 -12.251 1.00 82.75 101 THR A N 1
ATOM 759 C CA . THR A 1 101 ? 3.388 -10.505 -11.944 1.00 82.75 101 THR A CA 1
ATOM 760 C C . THR A 1 101 ? 3.212 -10.773 -10.453 1.00 82.75 101 THR A C 1
ATOM 762 O O . THR A 1 101 ? 3.086 -11.925 -10.042 1.00 82.75 101 THR A O 1
ATOM 765 N N . GLY A 1 102 ? 3.193 -9.713 -9.641 1.00 80.31 102 GLY A N 1
ATOM 766 C CA . GLY A 1 102 ? 2.885 -9.820 -8.225 1.00 80.31 102 GLY A CA 1
ATOM 767 C C . GLY A 1 102 ? 1.419 -10.176 -7.968 1.00 80.31 102 GLY A C 1
ATOM 768 O O . GLY A 1 102 ? 0.605 -10.337 -8.878 1.00 80.31 102 GLY A O 1
ATOM 769 N N . LYS A 1 103 ? 1.083 -10.277 -6.682 1.00 82.12 103 LYS A N 1
ATOM 770 C CA . LYS A 1 103 ? -0.294 -10.481 -6.230 1.00 82.12 103 LYS A CA 1
ATOM 771 C C . LYS A 1 103 ? -1.119 -9.232 -6.547 1.00 82.12 103 LYS A C 1
ATOM 773 O O . LYS A 1 103 ? -0.691 -8.123 -6.248 1.00 82.12 103 LYS A O 1
ATOM 778 N N . THR A 1 104 ? -2.289 -9.377 -7.144 1.00 84.94 104 THR A N 1
ATOM 779 C CA . THR A 1 104 ? -3.226 -8.262 -7.320 1.00 84.94 104 THR A CA 1
ATOM 780 C C . THR A 1 104 ? -4.228 -8.239 -6.173 1.00 84.94 104 THR A C 1
ATOM 782 O O . THR A 1 104 ? -4.393 -9.215 -5.442 1.00 84.94 104 THR A O 1
ATOM 785 N N . LEU A 1 105 ? -4.936 -7.124 -6.005 1.00 84.81 105 LEU A N 1
ATOM 786 C CA . LEU A 1 105 ? -6.001 -7.023 -5.005 1.00 84.81 105 LEU A CA 1
ATOM 787 C C . LEU A 1 105 ? -7.135 -8.042 -5.236 1.00 84.81 105 LEU A C 1
ATOM 789 O O . LEU A 1 105 ? -7.755 -8.489 -4.277 1.00 84.81 105 LEU A O 1
ATOM 793 N N . GLY A 1 106 ? -7.364 -8.450 -6.491 1.00 84.19 106 GLY A N 1
ATOM 794 C CA . GLY A 1 106 ? -8.321 -9.502 -6.842 1.00 84.19 106 GLY A CA 1
ATOM 795 C C . GLY A 1 106 ? -7.915 -10.904 -6.371 1.00 84.19 106 GLY A C 1
ATOM 796 O O . GLY A 1 106 ? -8.777 -11.771 -6.259 1.00 84.19 106 GLY A O 1
ATOM 797 N N . ASP A 1 107 ? -6.632 -11.118 -6.069 1.00 87.75 107 ASP A N 1
ATOM 798 C CA . ASP A 1 107 ? -6.095 -12.402 -5.604 1.00 87.75 107 ASP A CA 1
ATOM 799 C C . ASP A 1 107 ? -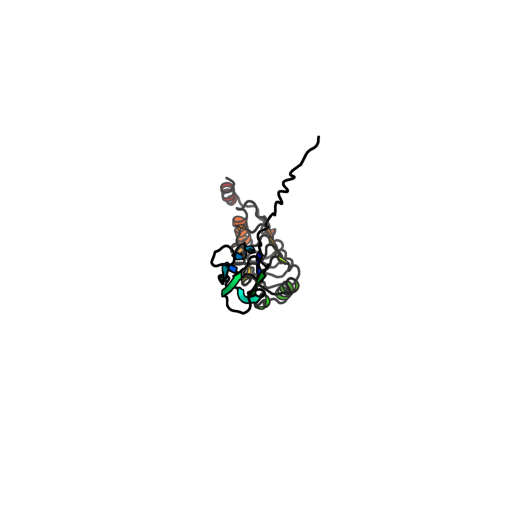6.127 -12.547 -4.071 1.00 87.75 107 ASP A C 1
ATOM 801 O O . ASP A 1 107 ? -5.784 -13.606 -3.540 1.00 87.75 107 ASP A O 1
ATOM 805 N N . ILE A 1 108 ? -6.476 -11.481 -3.343 1.00 89.81 108 ILE A N 1
ATOM 806 C CA . ILE A 1 108 ? -6.615 -11.495 -1.883 1.00 89.81 108 ILE A CA 1
ATOM 807 C C . ILE A 1 108 ? -8.020 -11.977 -1.520 1.00 89.81 108 ILE A C 1
ATOM 809 O O . ILE A 1 108 ? -9.022 -11.518 -2.075 1.00 89.81 108 ILE A O 1
ATOM 813 N N . TYR A 1 109 ? -8.097 -12.900 -0.564 1.00 93.50 109 TYR A N 1
ATOM 814 C CA . TYR A 1 109 ? -9.368 -13.365 -0.026 1.00 93.50 109 TYR A CA 1
ATOM 815 C C . TYR A 1 109 ? -9.799 -12.473 1.141 1.00 93.50 109 TYR A C 1
ATOM 817 O O . TYR A 1 109 ? -9.121 -12.410 2.159 1.00 93.50 109 TYR A O 1
ATOM 825 N N . PHE A 1 110 ? -10.944 -11.809 0.986 1.00 94.81 110 PHE A N 1
ATOM 826 C CA . PHE A 1 110 ? -11.595 -11.027 2.037 1.00 94.81 110 PHE A CA 1
ATOM 827 C C . PHE A 1 110 ? -12.885 -11.754 2.448 1.00 94.81 110 PHE A C 1
ATOM 829 O O . PHE A 1 110 ? -13.836 -11.758 1.657 1.00 94.81 110 PHE A O 1
ATOM 836 N N . PRO A 1 111 ? -12.938 -12.390 3.635 1.00 97.38 111 PRO A N 1
ATOM 837 C CA . PRO A 1 111 ? -14.122 -13.129 4.080 1.00 97.38 111 PRO A CA 1
ATOM 838 C C . PRO A 1 111 ? -15.354 -12.239 4.280 1.00 97.38 111 PRO A C 1
ATOM 840 O O . PRO A 1 111 ? -16.481 -12.687 4.074 1.00 97.38 111 PRO A O 1
ATOM 843 N N . ASP A 1 112 ? -15.147 -10.983 4.683 1.00 98.44 112 ASP A N 1
ATOM 844 C CA . ASP A 1 112 ? -16.210 -9.995 4.850 1.00 98.44 112 ASP A CA 1
ATOM 845 C C . ASP A 1 112 ? -16.594 -9.382 3.493 1.00 98.44 112 ASP A C 1
ATOM 847 O O . ASP A 1 112 ? -15.805 -8.692 2.838 1.00 98.44 112 ASP A O 1
ATOM 851 N N . GLU A 1 113 ? -17.829 -9.635 3.052 1.00 97.88 113 GLU A N 1
ATOM 852 C CA . GLU A 1 113 ? -18.320 -9.149 1.760 1.00 97.88 113 GLU A CA 1
ATOM 853 C C . GLU A 1 113 ? -18.441 -7.622 1.698 1.00 97.88 113 GLU A C 1
ATOM 855 O O . GLU A 1 113 ? -18.287 -7.059 0.611 1.00 97.88 113 GLU A O 1
ATOM 860 N N . ASN A 1 114 ? -18.682 -6.946 2.826 1.00 98.44 114 ASN A N 1
ATOM 861 C CA . ASN A 1 114 ? -18.806 -5.490 2.885 1.00 98.44 114 ASN A CA 1
ATOM 862 C C . ASN A 1 114 ? -17.433 -4.821 2.790 1.00 98.44 114 ASN A C 1
ATOM 864 O O . ASN A 1 114 ? -17.287 -3.815 2.090 1.00 98.44 114 ASN A O 1
ATOM 868 N N . LEU A 1 115 ? -16.413 -5.400 3.431 1.00 96.75 115 LEU A N 1
ATOM 869 C CA . LEU A 1 115 ? -15.028 -4.970 3.262 1.00 96.75 115 LEU A CA 1
ATOM 870 C C . LEU A 1 115 ? -14.583 -5.172 1.817 1.00 96.75 115 LEU A C 1
ATOM 872 O O . LEU A 1 115 ? -14.070 -4.242 1.190 1.00 96.75 115 LEU A O 1
ATOM 876 N N . ARG A 1 116 ? -14.837 -6.367 1.270 1.00 95.12 116 ARG A N 1
ATOM 877 C CA . ARG A 1 116 ? -14.543 -6.677 -0.128 1.00 95.12 116 ARG A CA 1
ATOM 878 C C . ARG A 1 116 ? -15.236 -5.675 -1.050 1.00 95.12 116 ARG A C 1
ATOM 880 O O . ARG A 1 116 ? -14.580 -5.065 -1.882 1.00 95.12 116 ARG A O 1
ATOM 887 N N . ALA A 1 117 ? -16.535 -5.436 -0.893 1.00 95.56 117 ALA A N 1
ATOM 888 C CA . ALA A 1 117 ? -17.253 -4.455 -1.705 1.00 95.56 117 ALA A CA 1
ATOM 889 C C . ALA A 1 117 ? -16.637 -3.052 -1.580 1.00 95.56 117 ALA A C 1
ATOM 891 O O . ALA A 1 117 ? -16.348 -2.421 -2.592 1.00 95.56 117 ALA A O 1
ATOM 892 N N . CYS A 1 118 ? -16.344 -2.601 -0.359 1.00 95.19 118 CYS A N 1
ATOM 893 C CA . CYS A 1 118 ? -15.749 -1.293 -0.111 1.00 95.19 118 CYS A CA 1
ATOM 894 C C . CYS A 1 118 ? -14.399 -1.085 -0.819 1.00 95.19 118 CYS A C 1
ATOM 896 O O . CYS A 1 118 ? -14.145 -0.020 -1.391 1.00 95.19 118 CYS A O 1
ATOM 898 N N . ILE A 1 119 ? -13.527 -2.094 -0.763 1.00 91.75 119 ILE A N 1
ATOM 899 C CA . ILE A 1 119 ? -12.218 -2.087 -1.420 1.00 91.75 119 ILE A CA 1
ATOM 900 C C . ILE A 1 119 ? -12.402 -2.040 -2.939 1.00 91.75 119 ILE A C 1
ATOM 902 O O . ILE A 1 119 ? -11.790 -1.218 -3.624 1.00 91.75 119 ILE A O 1
ATOM 906 N N . PHE A 1 120 ? -13.273 -2.902 -3.463 1.00 88.31 120 PHE A N 1
ATOM 907 C CA . PHE A 1 120 ? -13.446 -3.087 -4.898 1.00 88.31 120 PHE A CA 1
ATOM 908 C C . PHE A 1 120 ? -14.179 -1.899 -5.555 1.00 88.31 120 PHE A C 1
ATOM 910 O O . PHE A 1 120 ? -13.889 -1.570 -6.702 1.00 88.31 120 PHE A O 1
ATOM 917 N N . GLU A 1 121 ? -15.052 -1.200 -4.821 1.00 91.62 121 GLU A N 1
ATOM 918 C CA . GLU A 1 121 ? -15.695 0.054 -5.247 1.00 91.62 121 GLU A CA 1
ATOM 919 C C . GLU A 1 121 ? -14.704 1.219 -5.379 1.00 91.62 121 GLU A C 1
ATOM 921 O O . GLU A 1 121 ? -14.832 2.041 -6.286 1.00 91.62 121 GLU A O 1
ATOM 926 N N . GLN A 1 122 ? -13.727 1.315 -4.471 1.00 89.38 122 GLN A N 1
ATOM 927 C CA . GLN A 1 122 ? -12.747 2.408 -4.463 1.00 89.38 122 GLN A CA 1
ATOM 928 C C . GLN A 1 122 ? -11.608 2.196 -5.465 1.00 89.38 122 GLN A C 1
ATOM 930 O O . GLN A 1 122 ? -11.025 3.171 -5.938 1.00 89.38 122 GLN A O 1
ATOM 935 N N . TYR A 1 123 ? -11.299 0.940 -5.791 1.00 86.25 123 TYR A N 1
ATOM 936 C CA . TYR A 1 123 ? -10.161 0.565 -6.628 1.00 86.25 123 TYR A CA 1
ATOM 937 C C . TYR A 1 123 ? -10.579 -0.447 -7.705 1.00 86.25 123 TYR A C 1
ATOM 939 O O . TYR A 1 123 ? -10.188 -1.601 -7.623 1.00 86.25 123 TYR A O 1
ATOM 947 N N . PRO A 1 124 ? -11.390 -0.061 -8.706 1.00 76.25 124 PRO A N 1
ATOM 948 C CA . PRO A 1 124 ? -11.945 -0.998 -9.691 1.00 76.25 124 PRO A CA 1
ATOM 949 C C . PRO A 1 124 ? -10.908 -1.564 -10.679 1.00 76.25 124 PRO A C 1
ATOM 951 O O . PRO A 1 124 ? -11.122 -2.631 -11.253 1.00 76.25 124 PRO A O 1
ATOM 954 N N . GLU A 1 125 ? -9.791 -0.860 -10.890 1.00 69.25 125 GLU A N 1
ATOM 955 C CA . GLU A 1 125 ? -8.698 -1.276 -11.777 1.00 69.25 125 GLU A CA 1
ATOM 956 C C . GLU A 1 125 ? -7.582 -1.924 -10.941 1.00 69.25 125 GLU A C 1
ATOM 958 O O . GLU A 1 125 ? -6.688 -1.258 -10.415 1.00 69.25 125 GLU A O 1
ATOM 963 N N . TYR A 1 126 ? -7.677 -3.242 -10.745 1.00 66.06 126 TYR A N 1
ATOM 964 C CA . TYR A 1 126 ? -6.716 -4.002 -9.943 1.00 66.06 126 TYR A CA 1
ATOM 965 C C . TYR A 1 126 ? -5.407 -4.195 -10.697 1.00 66.06 126 TYR A C 1
ATOM 967 O O . TYR A 1 126 ? -5.328 -4.999 -11.625 1.00 66.06 126 TYR A O 1
ATOM 975 N N . HIS A 1 127 ? -4.364 -3.506 -10.245 1.00 68.12 127 HIS A N 1
ATOM 976 C CA . HIS A 1 127 ? -3.017 -3.724 -10.762 1.00 68.12 127 HIS A CA 1
ATOM 977 C C . HIS A 1 127 ? -2.051 -4.227 -9.692 1.00 68.12 127 HIS A C 1
ATOM 979 O O . HIS A 1 127 ? -1.213 -5.049 -10.022 1.00 68.12 127 HIS A O 1
ATOM 985 N N . GLU A 1 128 ? -2.196 -3.831 -8.420 1.00 76.56 128 GLU A N 1
ATOM 986 C CA . GLU A 1 128 ? -1.275 -4.206 -7.333 1.00 76.56 128 GLU A CA 1
ATOM 987 C C . GLU A 1 128 ? -1.990 -4.267 -5.965 1.00 76.56 128 GLU A C 1
ATOM 989 O O . GLU A 1 128 ? -3.111 -3.780 -5.822 1.00 76.56 128 GLU A O 1
ATOM 994 N N . THR A 1 129 ? -1.353 -4.843 -4.935 1.00 80.50 129 THR A N 1
ATOM 995 C CA . THR A 1 129 ? -1.897 -4.915 -3.555 1.00 80.50 129 THR A CA 1
ATOM 996 C C . THR A 1 129 ? -1.635 -3.666 -2.690 1.00 80.50 129 THR A C 1
ATOM 998 O O . THR A 1 129 ? -1.633 -3.774 -1.462 1.00 80.50 129 THR A O 1
ATOM 1001 N N . TYR A 1 130 ? -1.296 -2.507 -3.261 1.00 77.06 130 TYR A N 1
ATOM 1002 C CA . TYR A 1 130 ? -1.046 -1.288 -2.478 1.00 77.06 130 TYR A CA 1
ATOM 1003 C C . TYR A 1 130 ? -2.216 -0.315 -2.599 1.00 77.06 130 TYR A C 1
ATOM 1005 O O . TYR A 1 130 ? -2.744 -0.103 -3.686 1.00 77.06 130 TYR A O 1
ATOM 1013 N N . LEU A 1 131 ? -2.589 0.315 -1.484 1.00 79.62 131 LEU A N 1
ATOM 1014 C CA . LEU A 1 131 ? -3.686 1.283 -1.421 1.00 79.62 131 LEU A CA 1
ATOM 1015 C C . LEU A 1 131 ? -3.204 2.563 -0.726 1.00 79.62 131 LEU A C 1
ATOM 1017 O O . LEU A 1 131 ? -2.493 2.499 0.279 1.00 79.62 131 LEU A O 1
ATOM 1021 N N . MET A 1 132 ? -3.599 3.735 -1.237 1.00 81.50 132 MET A N 1
ATOM 1022 C CA . MET A 1 132 ? -3.227 5.028 -0.635 1.00 81.50 132 MET A CA 1
ATOM 1023 C C . MET A 1 132 ? -4.151 5.409 0.530 1.00 81.50 132 MET A C 1
ATOM 1025 O O . MET A 1 132 ? -3.681 5.906 1.553 1.00 81.50 132 MET A O 1
ATOM 1029 N N . SER A 1 133 ? -5.451 5.153 0.379 1.00 87.75 133 SER A N 1
ATOM 1030 C CA . SER A 1 133 ? -6.501 5.416 1.373 1.00 87.75 133 SER A CA 1
ATOM 1031 C C . SER A 1 133 ? -7.519 4.280 1.385 1.00 87.75 133 SER A C 1
ATOM 1033 O O . SER A 1 133 ? -7.855 3.764 0.327 1.00 87.75 133 SER A O 1
ATOM 1035 N N . LEU A 1 134 ? -8.047 3.897 2.543 1.00 91.19 134 LEU A N 1
ATOM 1036 C CA . LEU A 1 134 ? -9.144 2.929 2.613 1.00 91.19 134 LEU A CA 1
ATOM 1037 C C . LEU A 1 134 ? -10.264 3.535 3.447 1.00 91.19 134 LEU A C 1
ATOM 1039 O O . LEU A 1 134 ? -10.110 3.705 4.656 1.00 91.19 134 LEU A O 1
ATOM 1043 N N . LEU A 1 135 ? -11.349 3.926 2.773 1.00 94.69 135 LEU A N 1
ATOM 1044 C CA . LEU A 1 135 ? -12.463 4.668 3.364 1.00 94.69 135 LEU A CA 1
ATOM 1045 C C . LEU A 1 135 ? -13.725 3.799 3.388 1.00 94.69 135 LEU A C 1
ATOM 1047 O O . LEU A 1 135 ? -14.498 3.768 2.430 1.00 94.69 135 LEU A O 1
ATOM 1051 N N . CYS A 1 136 ? -13.916 3.073 4.483 1.00 96.56 136 CYS A N 1
ATOM 1052 C CA . CYS A 1 136 ? -14.949 2.053 4.644 1.00 96.56 136 CYS A CA 1
ATOM 1053 C C . CYS A 1 136 ? -15.864 2.304 5.847 1.00 96.56 136 CYS A C 1
ATOM 1055 O O . CYS A 1 136 ? -16.354 1.363 6.464 1.00 96.56 136 CYS A O 1
ATOM 1057 N N . ASP A 1 137 ? -16.112 3.573 6.166 1.00 98.19 137 ASP A N 1
ATOM 1058 C CA . ASP A 1 137 ? -17.036 3.955 7.235 1.00 98.19 137 ASP A CA 1
ATOM 1059 C C . ASP A 1 137 ? -18.473 3.478 6.955 1.00 98.19 137 ASP A C 1
ATOM 1061 O O . ASP A 1 137 ? -18.915 3.515 5.802 1.00 98.19 137 ASP A O 1
ATOM 1065 N N . ASN A 1 138 ? -19.213 3.110 8.008 1.00 98.25 138 ASN A N 1
ATOM 1066 C CA . ASN A 1 138 ? -20.650 2.812 7.974 1.00 98.25 138 ASN A CA 1
ATOM 1067 C C . ASN A 1 138 ? -21.047 1.755 6.928 1.00 98.25 138 ASN A C 1
ATOM 1069 O O . ASN A 1 138 ? -21.904 1.988 6.067 1.00 98.25 138 ASN A O 1
ATOM 1073 N N . ARG A 1 139 ? -20.399 0.586 6.977 1.00 98.38 139 ARG A N 1
ATOM 1074 C CA . ARG A 1 139 ? -20.611 -0.500 6.008 1.00 98.38 139 ARG A CA 1
ATOM 1075 C C . ARG A 1 139 ? -20.972 -1.848 6.625 1.00 98.38 139 ARG A C 1
ATOM 1077 O O . ARG A 1 139 ? -21.070 -2.819 5.886 1.00 98.38 139 ARG A O 1
ATOM 1084 N N . ASN A 1 140 ? -21.244 -1.913 7.929 1.00 98.25 140 ASN A N 1
ATOM 1085 C CA . ASN A 1 140 ? -21.497 -3.174 8.640 1.00 98.25 140 ASN A CA 1
ATOM 1086 C C . ASN A 1 140 ? -20.358 -4.191 8.438 1.00 98.25 140 ASN A C 1
ATOM 1088 O O . ASN A 1 140 ? -20.605 -5.380 8.237 1.00 98.25 140 ASN A O 1
ATOM 1092 N N . ILE A 1 141 ? -19.115 -3.709 8.417 1.00 98.75 141 ILE A N 1
ATOM 1093 C CA . ILE A 1 141 ? -17.930 -4.565 8.351 1.00 98.75 141 ILE A CA 1
ATOM 1094 C C . ILE A 1 141 ? -17.714 -5.161 9.738 1.00 98.75 141 ILE A C 1
ATOM 1096 O O . ILE A 1 141 ? -17.656 -4.419 10.714 1.00 98.75 141 ILE A O 1
ATOM 1100 N N . ALA A 1 142 ? -17.595 -6.480 9.824 1.00 98.38 142 ALA A N 1
ATOM 1101 C CA . ALA A 1 142 ? -17.338 -7.194 11.072 1.00 98.38 142 ALA A CA 1
ATOM 1102 C C . ALA A 1 142 ? -15.925 -7.790 11.114 1.00 98.38 142 ALA A C 1
ATOM 1104 O O . ALA A 1 142 ? -15.333 -7.900 12.186 1.00 98.38 142 ALA A O 1
ATOM 1105 N N . SER A 1 143 ? -15.362 -8.147 9.954 1.00 98.19 143 SER A N 1
ATOM 1106 C CA . SER A 1 143 ? -13.995 -8.666 9.852 1.00 98.19 143 SER A CA 1
ATOM 1107 C C . SER A 1 143 ? -13.148 -7.843 8.891 1.00 98.19 143 SER A C 1
ATOM 1109 O O . SER A 1 143 ? -13.606 -7.421 7.829 1.00 98.19 143 SER A O 1
ATOM 1111 N N . ILE A 1 144 ? -11.889 -7.646 9.278 1.00 96.69 144 ILE A N 1
ATOM 1112 C CA . ILE A 1 144 ? -10.842 -7.022 8.465 1.00 96.69 144 ILE A CA 1
ATOM 1113 C C . ILE A 1 144 ? -9.769 -8.016 7.996 1.00 96.69 144 ILE A C 1
ATOM 1115 O O . ILE A 1 144 ? -8.699 -7.607 7.551 1.00 96.69 144 ILE A O 1
ATOM 1119 N N . GLU A 1 145 ? -10.055 -9.316 8.083 1.00 96.56 145 GLU A N 1
ATOM 1120 C CA . GLU A 1 145 ? -9.204 -10.374 7.529 1.00 96.56 145 GLU A CA 1
ATOM 1121 C C . GLU A 1 145 ? -8.984 -10.180 6.019 1.00 96.56 145 GLU A C 1
ATOM 1123 O O . GLU A 1 145 ? -9.875 -9.742 5.282 1.00 96.56 145 GLU A O 1
ATOM 1128 N N . GLY A 1 146 ? -7.769 -10.488 5.570 1.00 92.75 146 GLY A N 1
ATOM 1129 C CA . GLY A 1 146 ? -7.273 -10.218 4.226 1.00 92.75 146 GLY A CA 1
ATOM 1130 C C . GLY A 1 146 ? -6.548 -8.876 4.115 1.00 92.75 146 GLY A C 1
ATOM 1131 O O . GLY A 1 146 ? -5.733 -8.705 3.204 1.00 92.75 146 GLY A O 1
ATOM 1132 N N . LEU A 1 147 ? -6.772 -7.921 5.035 1.00 91.69 147 LEU A N 1
ATOM 1133 C CA . LEU A 1 147 ? -6.006 -6.672 5.021 1.00 91.69 147 LEU A CA 1
ATOM 1134 C C . LEU A 1 147 ? -4.513 -6.929 5.234 1.00 91.69 147 LEU A C 1
ATOM 1136 O O . LEU A 1 147 ? -3.731 -6.243 4.587 1.00 91.69 147 LEU A O 1
ATOM 1140 N N . GLU A 1 148 ? -4.124 -7.921 6.044 1.00 89.69 148 GLU A N 1
ATOM 1141 C CA . GLU A 1 148 ? -2.741 -8.312 6.367 1.00 89.69 148 GLU A CA 1
ATOM 1142 C C . GLU A 1 148 ? -1.891 -8.694 5.142 1.00 89.69 148 GLU A C 1
ATOM 1144 O O . GLU A 1 148 ? -0.662 -8.630 5.191 1.00 89.69 148 GLU A O 1
ATOM 1149 N N . GLU A 1 149 ? -2.523 -9.072 4.026 1.00 88.06 149 GLU A N 1
ATOM 1150 C CA . GLU A 1 149 ? -1.831 -9.459 2.791 1.00 88.06 149 GLU A CA 1
ATOM 1151 C C . GLU A 1 149 ? -1.435 -8.265 1.911 1.00 88.06 149 GLU A C 1
ATOM 1153 O O . GLU A 1 149 ? -0.685 -8.401 0.936 1.00 88.06 149 GLU A O 1
ATOM 1158 N N . LEU A 1 150 ? -1.938 -7.077 2.230 1.00 84.69 150 LEU A N 1
ATOM 1159 C CA . LEU A 1 150 ? -1.664 -5.879 1.463 1.00 84.69 150 LEU A CA 1
ATOM 1160 C C . LEU A 1 150 ? -0.250 -5.374 1.775 1.00 84.69 150 LEU A C 1
ATOM 1162 O O . LEU A 1 150 ? 0.051 -4.889 2.865 1.00 84.69 150 LEU A O 1
ATOM 1166 N N . LYS A 1 151 ? 0.630 -5.413 0.767 1.00 74.00 151 LYS A N 1
ATOM 1167 C CA . LYS A 1 151 ? 2.061 -5.074 0.899 1.00 74.00 151 LYS A CA 1
ATOM 1168 C C . LYS A 1 151 ? 2.360 -3.626 1.319 1.00 74.00 151 LYS A C 1
ATOM 1170 O O . LYS A 1 151 ? 3.532 -3.288 1.480 1.00 74.00 151 LYS A O 1
ATOM 1175 N N . ARG A 1 152 ? 1.340 -2.764 1.450 1.00 68.25 152 ARG A N 1
ATOM 1176 C CA . ARG A 1 152 ? 1.421 -1.352 1.862 1.00 68.25 152 ARG A CA 1
ATOM 1177 C C . ARG A 1 152 ? 0.022 -0.742 1.951 1.00 68.25 152 ARG A C 1
ATOM 1179 O O . ARG A 1 152 ? -0.537 -0.317 0.940 1.00 68.25 152 ARG A O 1
ATOM 1186 N N . VAL A 1 153 ? -0.532 -0.677 3.157 1.00 61.75 153 VAL A N 1
ATOM 1187 C CA . VAL A 1 153 ? -1.853 -0.077 3.387 1.00 61.75 153 VAL A CA 1
ATOM 1188 C C . VAL A 1 153 ? -1.639 1.298 3.998 1.00 61.75 153 VAL A C 1
ATOM 1190 O O . VAL A 1 153 ? -1.260 1.433 5.152 1.00 61.75 153 VAL A O 1
ATOM 1193 N N . VAL A 1 154 ? -1.869 2.302 3.152 1.00 62.41 154 VAL A N 1
ATOM 1194 C CA . VAL A 1 154 ? -2.740 3.438 3.437 1.00 62.41 154 VAL A CA 1
ATOM 1195 C C . VAL A 1 154 ? -2.247 4.507 4.416 1.00 62.41 154 VAL A C 1
ATOM 1197 O O . VAL A 1 154 ? -2.213 4.345 5.626 1.00 62.41 154 VAL A O 1
ATOM 1200 N N . PHE A 1 155 ? -2.060 5.718 3.890 1.00 75.25 155 PHE A N 1
ATOM 1201 C CA . PHE A 1 155 ? -1.898 6.932 4.690 1.00 75.25 155 PHE A CA 1
ATOM 1202 C C . PHE A 1 155 ? -3.075 7.171 5.653 1.00 75.25 155 PHE A C 1
ATOM 1204 O O . PHE A 1 155 ? -2.883 7.740 6.728 1.00 75.25 155 PHE A O 1
ATOM 1211 N N . THR A 1 156 ? -4.297 6.798 5.269 1.00 88.44 156 THR A N 1
ATOM 1212 C CA . THR A 1 156 ? -5.535 7.061 6.022 1.00 88.44 156 THR A CA 1
ATOM 1213 C C . THR A 1 156 ? -6.522 5.892 5.976 1.00 88.44 156 THR A C 1
ATOM 1215 O O . THR A 1 156 ? -7.195 5.689 4.962 1.00 88.44 156 THR A O 1
ATOM 1218 N N . LEU A 1 157 ? -6.603 5.132 7.071 1.00 92.75 157 LEU A N 1
ATOM 1219 C CA . LEU A 1 157 ? -7.536 4.021 7.259 1.00 92.75 157 LEU A CA 1
ATOM 1220 C C . LEU A 1 157 ? -8.751 4.517 8.042 1.00 92.75 157 LEU A C 1
ATOM 1222 O O . LEU A 1 157 ? -8.617 4.930 9.195 1.00 92.75 157 LEU A O 1
ATOM 1226 N N . ARG A 1 158 ? -9.924 4.489 7.409 1.00 95.50 158 ARG A N 1
ATOM 1227 C CA . ARG A 1 158 ? -11.196 4.867 8.026 1.00 95.50 158 ARG A CA 1
ATOM 1228 C C . ARG A 1 158 ? -12.157 3.687 7.998 1.00 95.50 158 ARG A C 1
ATOM 1230 O O . ARG A 1 158 ? -12.562 3.248 6.924 1.00 95.50 158 ARG A O 1
ATOM 1237 N N . LEU A 1 159 ? -12.484 3.180 9.178 1.00 97.06 159 LEU A N 1
ATOM 1238 C CA . LEU A 1 159 ? -13.359 2.030 9.399 1.00 97.06 159 LEU A CA 1
ATOM 1239 C C . LEU A 1 159 ? -14.417 2.358 10.465 1.00 97.06 159 LEU A C 1
ATOM 1241 O O . LEU A 1 159 ? -14.864 1.471 11.185 1.00 97.06 159 LEU A O 1
ATOM 1245 N N . ASN A 1 160 ? -14.800 3.626 10.600 1.00 97.94 160 ASN A N 1
ATOM 1246 C CA . ASN A 1 160 ? -15.702 4.065 11.662 1.00 97.94 160 ASN A CA 1
ATOM 1247 C C . ASN A 1 160 ? -17.122 3.530 11.461 1.00 97.94 160 ASN A C 1
ATOM 1249 O O . ASN A 1 160 ? -17.515 3.234 10.332 1.00 97.94 160 ASN A O 1
ATOM 1253 N N . ASP A 1 161 ? -17.899 3.467 12.541 1.00 98.44 161 ASP A N 1
ATOM 1254 C CA . ASP A 1 161 ? -19.306 3.052 12.505 1.00 98.44 161 ASP A CA 1
ATOM 1255 C C . ASP A 1 161 ? -19.474 1.661 11.850 1.00 98.44 161 ASP A C 1
ATOM 1257 O O . ASP A 1 161 ? -20.252 1.464 10.915 1.00 98.44 161 ASP A O 1
ATOM 1261 N N . ASN A 1 162 ? -18.682 0.690 12.303 1.00 98.75 162 ASN A N 1
ATOM 1262 C CA . ASN A 1 162 ? -18.719 -0.705 11.855 1.00 98.75 162 ASN A CA 1
ATOM 1263 C C . ASN A 1 162 ? -18.869 -1.636 13.079 1.00 98.75 162 ASN A C 1
ATOM 1265 O O . ASN A 1 162 ? -19.288 -1.195 14.144 1.00 98.75 162 ASN A O 1
ATOM 1269 N N . GLN A 1 163 ? -18.614 -2.933 12.917 1.00 98.19 163 GLN A N 1
ATOM 1270 C CA . GLN A 1 163 ? -18.788 -3.976 13.941 1.00 98.19 163 GLN A CA 1
ATOM 1271 C C . GLN A 1 163 ? -17.474 -4.743 14.162 1.00 98.19 163 GLN A C 1
ATOM 1273 O O . GLN A 1 163 ? -17.463 -5.952 14.389 1.00 98.19 163 GLN A O 1
ATOM 1278 N N . ILE A 1 164 ? -16.339 -4.059 13.995 1.00 98.50 164 ILE A N 1
ATOM 1279 C CA . ILE A 1 164 ? -15.014 -4.680 14.052 1.00 98.50 164 ILE A CA 1
ATOM 1280 C C . ILE A 1 164 ? -14.627 -4.869 15.513 1.00 98.50 164 ILE A C 1
ATOM 1282 O O . ILE A 1 164 ? -14.604 -3.901 16.268 1.00 98.50 164 ILE A O 1
ATOM 1286 N N . SER A 1 165 ? -14.266 -6.091 15.896 1.00 97.06 165 SER A N 1
ATOM 1287 C CA . SER A 1 165 ? -13.778 -6.396 17.248 1.00 97.06 165 SER A CA 1
ATOM 1288 C C . SER A 1 165 ? -12.307 -6.802 17.303 1.00 97.06 165 SER A C 1
ATOM 1290 O O . SER A 1 165 ? -11.665 -6.648 18.342 1.00 97.06 165 SER A O 1
ATOM 1292 N N . ASP A 1 166 ? -11.783 -7.338 16.199 1.00 97.25 166 ASP A N 1
ATOM 1293 C CA . ASP A 1 166 ? -10.426 -7.871 16.098 1.00 97.25 166 ASP A CA 1
ATOM 1294 C C . ASP A 1 166 ? -9.559 -6.998 15.183 1.00 97.25 166 ASP A C 1
ATOM 1296 O O . ASP A 1 166 ? -9.846 -6.831 13.996 1.00 97.25 166 ASP A O 1
ATOM 1300 N N . LEU A 1 167 ? -8.484 -6.447 15.750 1.00 96.06 167 LEU A N 1
ATOM 1301 C CA . LEU A 1 167 ? -7.486 -5.656 15.030 1.00 96.06 167 LEU A CA 1
ATOM 1302 C C . LEU A 1 167 ? -6.247 -6.466 14.633 1.00 96.06 167 LEU A C 1
ATOM 1304 O O . LEU A 1 167 ? -5.330 -5.898 14.036 1.00 96.06 167 LEU A O 1
ATOM 1308 N N . SER A 1 168 ? -6.189 -7.768 14.934 1.00 95.56 168 SER A N 1
ATOM 1309 C CA . SER A 1 168 ? -5.042 -8.623 14.612 1.00 95.56 168 SER A CA 1
ATOM 1310 C C . SER A 1 168 ? -4.614 -8.574 13.133 1.00 95.56 168 SER A C 1
ATOM 1312 O O . SER A 1 168 ? -3.401 -8.519 12.896 1.00 95.56 168 SER A O 1
ATOM 1314 N N . PRO A 1 169 ? -5.522 -8.432 12.137 1.00 94.38 169 PRO A N 1
ATOM 1315 C CA . PRO A 1 169 ? -5.133 -8.261 10.732 1.00 94.38 169 PRO A CA 1
ATOM 1316 C C . PRO A 1 169 ? -4.311 -6.993 10.446 1.00 94.38 169 PRO A C 1
ATOM 1318 O O . PRO A 1 169 ? -3.618 -6.909 9.433 1.00 94.38 169 PRO A O 1
ATOM 1321 N N . LEU A 1 170 ? -4.341 -5.991 11.334 1.00 90.94 170 LEU A N 1
ATOM 1322 C CA . LEU A 1 170 ? -3.549 -4.769 11.176 1.00 90.94 170 LEU A CA 1
ATOM 1323 C C . LEU A 1 170 ? -2.114 -4.904 11.689 1.00 90.94 170 LEU A C 1
ATOM 1325 O O . LEU A 1 170 ? -1.284 -4.076 11.328 1.00 90.94 170 LEU A O 1
ATOM 1329 N N . ALA A 1 171 ? -1.795 -5.919 12.496 1.00 87.31 171 ALA A N 1
ATOM 1330 C CA . ALA A 1 171 ? -0.567 -5.953 13.293 1.00 87.31 171 ALA A CA 1
ATOM 1331 C C . ALA A 1 171 ? 0.741 -5.884 12.486 1.00 87.31 171 ALA A C 1
ATOM 1333 O O . ALA A 1 171 ? 1.764 -5.511 13.038 1.00 87.31 171 ALA A O 1
ATOM 1334 N N . ASN A 1 172 ? 0.733 -6.222 11.195 1.00 77.81 172 ASN A N 1
ATOM 1335 C CA . ASN A 1 172 ? 1.925 -6.161 10.337 1.00 77.81 172 ASN A CA 1
ATOM 1336 C C . ASN A 1 172 ? 1.750 -5.235 9.129 1.00 77.81 172 ASN A C 1
ATOM 1338 O O . ASN A 1 172 ? 2.538 -5.278 8.180 1.00 77.81 172 ASN A O 1
ATOM 1342 N N . LEU A 1 173 ? 0.702 -4.414 9.135 1.00 78.44 173 LEU A N 1
ATOM 1343 C CA . LEU A 1 173 ? 0.446 -3.488 8.047 1.00 78.44 173 LEU A CA 1
ATOM 1344 C C . LEU A 1 173 ? 1.302 -2.239 8.192 1.00 78.44 173 LEU A C 1
ATOM 1346 O O . LEU A 1 173 ? 1.555 -1.760 9.288 1.00 78.44 173 LEU A O 1
ATOM 1350 N N . GLY A 1 174 ? 1.815 -1.766 7.056 1.00 70.62 174 GLY A N 1
ATOM 1351 C CA . GLY A 1 174 ? 2.898 -0.789 7.011 1.00 70.62 174 GLY A CA 1
ATOM 1352 C C . GLY A 1 174 ? 2.549 0.603 7.550 1.00 70.62 174 GLY A C 1
ATOM 1353 O O . GLY A 1 174 ? 2.348 0.842 8.735 1.00 70.62 174 GLY A O 1
ATOM 1354 N N . VAL A 1 175 ? 2.620 1.590 6.663 1.00 69.88 175 VAL A N 1
ATOM 1355 C CA . VAL A 1 175 ? 2.774 2.995 7.041 1.00 69.88 175 VAL A CA 1
ATOM 1356 C C . VAL A 1 175 ? 1.424 3.711 7.117 1.00 69.88 175 VAL A C 1
ATOM 1358 O O . VAL A 1 175 ? 1.045 4.405 6.172 1.00 69.88 175 VAL A O 1
ATOM 1361 N N . PHE A 1 176 ? 0.722 3.614 8.245 1.00 77.50 176 PHE A N 1
ATOM 1362 C CA . PHE A 1 176 ? -0.452 4.459 8.479 1.00 77.50 176 PHE A CA 1
ATOM 1363 C C . PHE A 1 176 ? -0.049 5.808 9.055 1.00 77.50 176 PHE A C 1
ATOM 1365 O O . PHE A 1 176 ? 0.733 5.871 9.996 1.00 77.50 176 PHE A O 1
ATOM 1372 N N . LYS A 1 177 ? -0.622 6.904 8.545 1.00 85.25 177 LYS A N 1
ATOM 1373 C CA . LYS A 1 177 ? -0.560 8.206 9.236 1.00 85.25 177 LYS A CA 1
ATOM 1374 C C . LYS A 1 177 ? -1.775 8.419 10.122 1.00 85.25 177 LYS A C 1
ATOM 1376 O O . LYS A 1 177 ? -1.656 8.987 11.204 1.00 85.25 177 LYS A O 1
ATOM 1381 N N . THR A 1 178 ? -2.940 7.983 9.669 1.00 87.94 178 THR A N 1
ATOM 1382 C CA . THR A 1 178 ? -4.204 8.184 10.372 1.00 87.94 178 THR A CA 1
ATOM 1383 C C . THR A 1 178 ? -5.008 6.900 10.351 1.00 87.94 178 THR A C 1
ATOM 1385 O O . THR A 1 178 ? -5.240 6.342 9.281 1.00 87.94 178 THR A O 1
ATOM 1388 N N . ILE A 1 179 ? -5.440 6.466 11.529 1.00 92.12 179 ILE A N 1
ATOM 1389 C CA . ILE A 1 179 ? -6.326 5.325 11.729 1.00 92.12 179 ILE A CA 1
ATOM 1390 C C . ILE A 1 179 ? -7.515 5.822 12.537 1.00 92.12 179 ILE A C 1
ATOM 1392 O O . ILE A 1 179 ? -7.348 6.373 13.623 1.00 92.12 179 ILE A O 1
ATOM 1396 N N . THR A 1 180 ? -8.717 5.652 12.008 1.00 93.12 180 THR A N 1
ATOM 1397 C CA . THR A 1 180 ? -9.945 5.926 12.752 1.00 93.12 180 THR A CA 1
ATOM 1398 C C . THR A 1 180 ? -10.821 4.691 12.687 1.00 93.12 180 THR A C 1
ATOM 1400 O O . THR A 1 180 ? -11.201 4.247 11.597 1.00 93.12 180 THR A O 1
ATOM 1403 N N . VAL A 1 181 ? -11.101 4.148 13.862 1.00 95.75 181 VAL A N 1
ATOM 1404 C CA . VAL A 1 181 ? -11.914 2.954 14.089 1.00 95.75 181 VAL A CA 1
ATOM 1405 C C . VAL A 1 181 ? -12.944 3.258 15.185 1.00 95.75 181 VAL A C 1
ATOM 1407 O O . VAL A 1 181 ? -13.282 2.398 15.997 1.00 95.75 181 VAL A O 1
ATOM 1410 N N . PHE A 1 182 ? -13.417 4.508 15.253 1.00 95.06 182 PHE A N 1
ATOM 1411 C CA . PHE A 1 182 ? -14.378 4.909 16.276 1.00 95.06 182 PHE A CA 1
ATOM 1412 C C . PHE A 1 182 ? -15.745 4.257 16.016 1.00 95.06 182 PHE A C 1
ATOM 1414 O O . PHE A 1 182 ? -16.058 3.925 14.871 1.00 95.06 182 PHE A O 1
ATOM 1421 N N . ASN A 1 183 ? -16.552 4.079 17.064 1.00 97.00 183 ASN A N 1
ATOM 1422 C CA . ASN A 1 183 ? -17.845 3.379 17.015 1.00 97.00 183 ASN A CA 1
ATOM 1423 C C . ASN A 1 183 ? -17.724 1.998 16.345 1.00 97.00 183 ASN A C 1
ATOM 1425 O O . ASN A 1 183 ? -18.260 1.756 15.264 1.00 97.00 183 ASN A O 1
ATOM 1429 N N . ASN A 1 184 ? -16.957 1.122 16.982 1.00 98.31 184 ASN A N 1
ATOM 1430 C CA . ASN A 1 184 ? -16.805 -0.288 16.635 1.00 98.31 184 ASN A CA 1
ATOM 1431 C C . ASN A 1 184 ? -16.936 -1.127 17.924 1.00 98.31 184 ASN A C 1
ATOM 1433 O O . ASN A 1 184 ? -17.293 -0.601 18.979 1.00 98.31 184 ASN A O 1
ATOM 1437 N N . ASP A 1 185 ? -16.622 -2.420 17.850 1.00 97.56 185 ASP A N 1
ATOM 1438 C CA . ASP A 1 185 ? -16.689 -3.366 18.966 1.00 97.56 185 ASP A CA 1
ATOM 1439 C C . ASP A 1 185 ? -15.288 -3.826 19.423 1.00 97.56 185 ASP A C 1
ATOM 1441 O O . ASP A 1 185 ? -15.115 -4.953 19.893 1.00 97.56 185 ASP A O 1
ATOM 1445 N N . ILE A 1 186 ? -14.263 -2.978 19.261 1.00 97.44 186 ILE A N 1
ATOM 1446 C CA . ILE A 1 186 ? -12.863 -3.325 19.554 1.00 97.44 186 ILE A CA 1
ATOM 1447 C C . ILE A 1 186 ? -12.692 -3.604 21.043 1.00 97.44 186 ILE A C 1
ATOM 1449 O O . ILE A 1 186 ? -13.021 -2.766 21.881 1.00 97.44 186 ILE A O 1
ATOM 1453 N N . VAL A 1 187 ? -12.109 -4.764 21.352 1.00 95.81 187 VAL A N 1
ATOM 1454 C CA . VAL A 1 187 ? -11.787 -5.184 22.724 1.00 95.81 187 VAL A CA 1
ATOM 1455 C C . VAL A 1 187 ? -10.297 -5.012 23.013 1.00 95.81 187 VAL A C 1
ATOM 1457 O O . VAL A 1 187 ? -9.932 -4.396 24.010 1.00 95.81 187 VAL A O 1
ATOM 1460 N N . ASP A 1 188 ? -9.436 -5.509 22.122 1.00 96.88 188 ASP A N 1
ATOM 1461 C CA . ASP A 1 188 ? -7.978 -5.451 22.258 1.00 96.88 188 ASP A CA 1
ATOM 1462 C C . ASP A 1 188 ? -7.371 -4.467 21.237 1.00 96.88 188 ASP A C 1
ATOM 1464 O O . ASP A 1 188 ? -7.364 -4.748 20.033 1.00 96.88 188 ASP A O 1
ATOM 1468 N N . PRO A 1 189 ? -6.854 -3.307 21.684 1.00 94.81 189 PRO A N 1
ATOM 1469 C CA . PRO A 1 189 ? -6.221 -2.334 20.807 1.00 94.81 189 PRO A CA 1
ATOM 1470 C C . PRO A 1 189 ? -4.718 -2.593 20.576 1.00 94.81 189 PRO A C 1
ATOM 1472 O O . PRO A 1 189 ? -4.113 -1.911 19.744 1.00 94.81 189 PRO A O 1
ATOM 1475 N N . LEU A 1 190 ? -4.089 -3.551 21.273 1.00 93.88 190 LEU A N 1
ATOM 1476 C CA . LEU A 1 190 ? -2.643 -3.793 21.193 1.00 93.88 190 LEU A CA 1
ATOM 1477 C C . LEU A 1 190 ? -2.108 -4.218 19.818 1.00 93.88 190 LEU A C 1
ATOM 1479 O O . LEU A 1 190 ? -0.943 -3.906 19.557 1.00 93.88 190 LEU A O 1
ATOM 1483 N N . PRO A 1 191 ? -2.876 -4.841 18.899 1.00 94.44 191 PRO A N 1
ATOM 1484 C CA . PRO A 1 191 ? -2.398 -5.077 17.537 1.00 94.44 191 PRO A CA 1
ATOM 1485 C C . PRO A 1 191 ? -1.873 -3.815 16.832 1.00 94.44 191 PRO A C 1
ATOM 1487 O O . PRO A 1 191 ? -0.983 -3.909 15.990 1.00 94.44 191 PRO A O 1
ATOM 1490 N N . LEU A 1 192 ? -2.332 -2.618 17.220 1.00 91.38 192 LEU A N 1
ATOM 1491 C CA . LEU A 1 192 ? -1.825 -1.346 16.690 1.00 91.38 192 LEU A CA 1
ATOM 1492 C C . LEU A 1 192 ? -0.346 -1.079 17.023 1.00 91.38 192 LEU A C 1
ATOM 1494 O O . LEU A 1 192 ? 0.287 -0.268 16.349 1.00 91.38 192 LEU A O 1
ATOM 1498 N N . LEU A 1 193 ? 0.225 -1.754 18.027 1.00 88.69 193 LEU A N 1
ATOM 1499 C CA . LEU A 1 193 ? 1.650 -1.658 18.364 1.00 88.69 193 LEU A CA 1
ATOM 1500 C C . LEU A 1 193 ? 2.563 -2.333 17.335 1.00 88.69 193 LEU A C 1
ATOM 1502 O O . LEU A 1 193 ? 3.755 -2.034 17.311 1.00 88.69 193 LEU A O 1
ATOM 1506 N N . GLY A 1 194 ? 2.031 -3.230 16.502 1.00 87.38 194 GLY A N 1
ATOM 1507 C CA . GLY A 1 194 ? 2.802 -3.870 15.434 1.00 87.38 194 GLY A CA 1
ATOM 1508 C C . GLY A 1 194 ? 3.011 -2.980 14.198 1.00 87.38 194 GLY A C 1
ATOM 1509 O O . GLY A 1 194 ? 3.850 -3.273 13.347 1.00 87.38 194 GLY A O 1
ATOM 1510 N N . LEU A 1 195 ? 2.301 -1.850 14.126 1.00 86.56 195 LEU A N 1
ATOM 1511 C CA . LEU A 1 195 ? 2.477 -0.841 13.084 1.00 86.56 195 LEU A CA 1
ATOM 1512 C C . LEU A 1 195 ? 3.805 -0.088 13.241 1.00 86.56 195 LEU A C 1
ATOM 1514 O O . LEU A 1 195 ? 4.356 0.022 14.338 1.00 86.56 195 LEU A O 1
ATOM 1518 N N . ASP A 1 196 ? 4.277 0.550 12.164 1.00 84.69 196 ASP A N 1
ATOM 1519 C CA . ASP A 1 196 ? 5.387 1.503 12.273 1.00 84.69 196 ASP A CA 1
ATOM 1520 C C . ASP A 1 196 ? 4.919 2.796 12.956 1.00 84.69 196 ASP A C 1
ATOM 1522 O O . ASP A 1 196 ? 4.522 3.784 12.323 1.00 84.69 196 ASP A O 1
ATOM 1526 N N . LEU A 1 197 ? 4.982 2.789 14.288 1.00 80.88 197 LEU A N 1
ATOM 1527 C CA . LEU A 1 197 ? 4.539 3.895 15.124 1.00 80.88 197 LEU A CA 1
ATOM 1528 C C . LEU A 1 197 ? 5.233 5.213 14.748 1.00 80.88 197 LEU A C 1
ATOM 1530 O O . LEU A 1 197 ? 4.638 6.275 14.933 1.00 80.88 197 LEU A O 1
ATOM 1534 N N . LEU A 1 198 ? 6.464 5.218 14.207 1.00 79.19 198 LEU A N 1
ATOM 1535 C CA . LEU A 1 198 ? 7.156 6.459 13.802 1.00 79.19 198 LEU A CA 1
ATOM 1536 C C . LEU A 1 198 ? 6.361 7.270 12.772 1.00 79.19 198 LEU A C 1
ATOM 1538 O O . LEU A 1 198 ? 6.540 8.487 12.660 1.00 79.19 198 LEU A O 1
ATOM 1542 N N . LEU A 1 199 ? 5.471 6.606 12.042 1.00 80.81 199 LEU A N 1
ATOM 1543 C CA . LEU A 1 199 ? 4.725 7.191 10.943 1.00 80.81 199 LEU A CA 1
ATOM 1544 C C . LEU A 1 199 ? 3.263 7.474 11.313 1.00 80.81 199 LEU A C 1
ATOM 1546 O O . LEU A 1 199 ? 2.675 8.398 10.735 1.00 80.81 199 LEU A O 1
ATOM 1550 N N . VAL A 1 200 ? 2.720 6.790 12.327 1.00 84.81 200 VAL A N 1
ATOM 1551 C CA . VAL A 1 200 ? 1.360 7.023 12.830 1.00 84.81 200 VAL A CA 1
ATOM 1552 C C . VAL A 1 200 ? 1.272 8.371 13.543 1.00 84.81 200 VAL A C 1
ATOM 1554 O O . VAL A 1 200 ? 2.054 8.685 14.437 1.00 84.81 200 VAL A O 1
ATOM 1557 N N . ARG A 1 201 ? 0.311 9.198 13.122 1.00 85.31 201 ARG A N 1
ATOM 1558 C CA . ARG A 1 201 ? 0.043 10.551 13.638 1.00 85.31 201 ARG A CA 1
ATOM 1559 C C . ARG A 1 201 ? -1.235 10.626 14.445 1.00 85.31 201 ARG A C 1
ATOM 1561 O O . ARG A 1 201 ? -1.307 11.421 15.374 1.00 85.31 201 ARG A O 1
ATOM 1568 N N . SER A 1 202 ? -2.245 9.850 14.074 1.00 86.88 202 SER A N 1
ATOM 1569 C CA . SER A 1 202 ? -3.537 9.887 14.746 1.00 86.88 202 SER A CA 1
ATOM 1570 C C . SER A 1 202 ? -4.165 8.507 14.797 1.00 86.88 202 SER A C 1
ATOM 1572 O O . SER A 1 202 ? -4.255 7.847 13.763 1.00 86.88 202 SER A O 1
ATOM 1574 N N . VAL A 1 203 ? -4.637 8.128 15.980 1.00 90.94 203 VAL A N 1
ATOM 1575 C CA . VAL A 1 203 ? -5.474 6.953 16.227 1.00 90.94 203 VAL A CA 1
ATOM 1576 C C . VAL A 1 203 ? -6.697 7.407 17.018 1.00 90.94 203 VAL A C 1
ATOM 1578 O O . VAL A 1 203 ? -6.555 8.122 18.010 1.00 90.94 203 VAL A O 1
ATOM 1581 N N . ASP A 1 204 ? -7.886 7.016 16.570 1.00 92.38 204 ASP A N 1
ATOM 1582 C CA . ASP A 1 204 ? -9.150 7.277 17.263 1.00 92.38 204 ASP A CA 1
ATOM 1583 C C . ASP A 1 204 ? -9.898 5.961 17.507 1.00 92.38 204 ASP A C 1
ATOM 1585 O O . ASP A 1 204 ? -10.293 5.283 16.554 1.00 92.38 204 ASP A O 1
ATOM 1589 N N . LEU A 1 205 ? -10.041 5.612 18.788 1.00 93.38 205 LEU A N 1
ATOM 1590 C CA . LEU A 1 205 ? -10.718 4.426 19.320 1.00 93.38 205 LEU A CA 1
ATOM 1591 C C . LEU A 1 205 ? -12.010 4.796 20.070 1.00 93.38 205 LEU A C 1
ATOM 1593 O O . LEU A 1 205 ? -12.572 3.956 20.775 1.00 93.38 205 LEU A O 1
ATOM 1597 N N . THR A 1 206 ? -12.489 6.040 19.972 1.00 92.19 206 THR A N 1
ATOM 1598 C CA . THR A 1 206 ? -13.700 6.464 20.692 1.00 92.19 206 THR A CA 1
ATOM 1599 C C . THR A 1 206 ? -14.920 5.619 20.320 1.00 92.19 206 THR A C 1
ATOM 1601 O O . THR A 1 206 ? -14.983 5.023 19.252 1.00 92.19 206 THR A O 1
ATOM 1604 N N . GLY A 1 207 ? -15.889 5.486 21.226 1.00 92.81 207 GLY A N 1
ATOM 1605 C CA . GLY A 1 207 ? -17.106 4.710 20.950 1.00 92.81 207 GLY A CA 1
ATOM 1606 C C . GLY A 1 207 ? -16.920 3.191 20.836 1.00 92.81 207 GLY A C 1
ATOM 1607 O O . GLY A 1 207 ? -17.876 2.506 20.501 1.00 92.81 207 GLY A O 1
ATOM 1608 N N . ASN A 1 208 ? -15.732 2.651 21.135 1.00 95.25 208 ASN A N 1
ATOM 1609 C CA . ASN A 1 208 ? -15.541 1.219 21.371 1.00 95.25 208 ASN A CA 1
ATOM 1610 C C . ASN A 1 208 ? -15.839 0.922 22.844 1.00 95.25 208 ASN A C 1
ATOM 1612 O O . ASN A 1 208 ? -14.948 0.990 23.688 1.00 95.25 208 ASN A O 1
ATOM 1616 N N . GLU A 1 209 ? -17.108 0.688 23.183 1.00 92.31 209 GLU A N 1
ATOM 1617 C CA . GLU A 1 209 ? -17.564 0.595 24.583 1.00 92.31 209 GLU A CA 1
ATOM 1618 C C . GLU A 1 209 ? -16.941 -0.584 25.349 1.00 92.31 209 GLU A C 1
ATOM 1620 O O . GLU A 1 209 ? -16.703 -0.478 26.552 1.00 92.31 209 GLU A O 1
ATOM 1625 N N . ASN A 1 210 ? -16.624 -1.673 24.643 1.00 93.12 210 ASN A N 1
ATOM 1626 C CA . ASN A 1 210 ? -16.078 -2.910 25.210 1.00 93.12 210 ASN A CA 1
ATOM 1627 C C . ASN A 1 210 ? -14.542 -2.973 25.214 1.00 93.12 210 ASN A C 1
ATOM 1629 O O . ASN A 1 210 ? -13.988 -4.032 25.511 1.00 93.12 210 ASN A O 1
ATOM 1633 N N . VAL A 1 211 ? -13.856 -1.878 24.868 1.00 94.88 211 VAL A N 1
ATOM 1634 C CA . VAL A 1 211 ? -12.390 -1.852 24.857 1.00 94.88 211 VAL A CA 1
ATOM 1635 C C . VAL A 1 211 ? -11.838 -2.096 26.260 1.00 94.88 211 VAL A C 1
ATOM 1637 O O . VAL A 1 211 ? -12.306 -1.510 27.239 1.00 94.88 211 VAL A O 1
ATOM 1640 N N . ASP A 1 212 ? -10.836 -2.964 26.360 1.00 95.19 212 ASP A N 1
ATOM 1641 C CA . ASP A 1 212 ? -10.124 -3.207 27.607 1.00 95.19 212 ASP A CA 1
ATOM 1642 C C . ASP A 1 212 ? -9.293 -1.965 27.967 1.00 95.19 212 ASP A C 1
ATOM 1644 O O . ASP A 1 212 ? -8.365 -1.576 27.249 1.00 95.19 212 ASP A O 1
ATOM 1648 N N . CYS A 1 21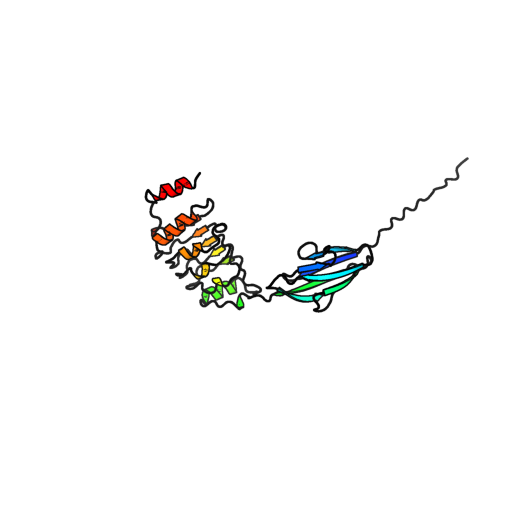3 ? -9.645 -1.314 29.078 1.00 92.81 213 CYS A N 1
ATOM 1649 C CA . CYS A 1 213 ? -9.014 -0.065 29.486 1.00 92.81 213 CYS A CA 1
ATOM 1650 C C . CYS A 1 213 ? -7.563 -0.226 29.949 1.00 92.81 213 CYS A C 1
ATOM 1652 O O . CYS A 1 213 ? -6.792 0.727 29.804 1.00 92.81 213 CYS A O 1
ATOM 1654 N N . ASP A 1 214 ? -7.163 -1.401 30.441 1.00 92.62 214 ASP A N 1
ATOM 1655 C CA . ASP A 1 214 ? -5.770 -1.655 30.813 1.00 92.62 214 ASP A CA 1
ATOM 1656 C C . ASP A 1 214 ? -4.912 -1.728 29.544 1.00 92.62 214 ASP A C 1
ATOM 1658 O O . ASP A 1 214 ? -3.840 -1.122 29.467 1.00 92.62 214 ASP A O 1
ATOM 1662 N N . LEU A 1 215 ? -5.413 -2.399 28.502 1.00 94.00 215 LEU A N 1
ATOM 1663 C CA . LEU A 1 215 ? -4.744 -2.485 27.200 1.00 94.00 215 LEU A CA 1
ATOM 1664 C C . LEU A 1 215 ? -4.741 -1.138 26.461 1.00 94.00 215 LEU A C 1
ATOM 1666 O O . LEU A 1 215 ? -3.730 -0.746 25.874 1.00 94.00 215 LEU A O 1
ATOM 1670 N N . ALA A 1 216 ? -5.847 -0.390 26.514 1.00 91.75 216 ALA A N 1
ATOM 1671 C CA . ALA A 1 216 ? -5.937 0.948 25.927 1.00 91.75 216 ALA A CA 1
ATOM 1672 C C . ALA A 1 216 ? -4.973 1.939 26.600 1.00 91.75 216 ALA A C 1
ATOM 1674 O O . ALA A 1 216 ? -4.363 2.768 25.919 1.00 91.75 216 ALA A O 1
ATOM 1675 N N . THR A 1 217 ? -4.797 1.827 27.918 1.00 87.50 217 THR A N 1
ATOM 1676 C CA . THR A 1 217 ? -3.831 2.626 28.681 1.00 87.50 217 THR A CA 1
ATOM 1677 C C . THR A 1 217 ? -2.394 2.254 28.322 1.00 87.50 217 THR A C 1
ATOM 1679 O O . THR A 1 217 ? -1.604 3.141 28.011 1.00 87.50 217 THR A O 1
ATOM 1682 N N . GLN A 1 218 ? -2.074 0.960 28.218 1.00 88.88 218 GLN A N 1
ATOM 1683 C CA . GLN A 1 218 ? -0.762 0.515 27.730 1.00 88.88 218 GLN A CA 1
ATOM 1684 C C . GLN A 1 218 ? -0.442 1.070 26.335 1.00 88.88 218 GLN A C 1
ATOM 1686 O O . GLN A 1 218 ? 0.663 1.563 26.093 1.00 88.88 218 GLN A O 1
ATOM 1691 N N . LEU A 1 219 ? -1.413 1.035 25.413 1.00 87.94 219 LEU A N 1
ATOM 1692 C CA . LEU A 1 219 ? -1.255 1.635 24.089 1.00 87.94 219 LEU A CA 1
ATOM 1693 C C . LEU A 1 219 ? -0.995 3.144 24.196 1.00 87.94 219 LEU A C 1
ATOM 1695 O O . LEU A 1 219 ? -0.095 3.649 23.524 1.00 87.94 219 LEU A O 1
ATOM 1699 N N . ARG A 1 220 ? -1.747 3.858 25.045 1.00 85.31 220 ARG A N 1
ATOM 1700 C CA . ARG A 1 220 ? -1.574 5.297 25.289 1.00 85.31 220 ARG A CA 1
ATOM 1701 C C . ARG A 1 220 ? -0.168 5.632 25.736 1.00 85.31 220 ARG A C 1
ATOM 1703 O O . ARG A 1 220 ? 0.439 6.504 25.119 1.00 85.31 220 ARG A O 1
ATOM 1710 N N . ASP A 1 221 ? 0.355 4.928 26.726 1.00 83.50 221 ASP A N 1
ATOM 1711 C CA . ASP A 1 221 ? 1.652 5.237 27.323 1.00 83.50 221 ASP A CA 1
ATOM 1712 C C . ASP A 1 221 ? 2.799 5.054 26.311 1.00 83.50 221 ASP A C 1
ATOM 1714 O O . ASP A 1 221 ? 3.752 5.833 26.279 1.00 83.50 221 ASP A O 1
ATOM 1718 N N . ILE A 1 222 ? 2.656 4.107 25.379 1.00 81.69 222 ILE A N 1
ATOM 1719 C CA . ILE A 1 222 ? 3.585 3.916 24.252 1.00 81.69 222 ILE A CA 1
ATOM 1720 C C . ILE A 1 222 ? 3.386 4.977 23.150 1.00 81.69 222 ILE A C 1
ATOM 1722 O O . ILE A 1 222 ? 4.322 5.330 22.424 1.00 81.69 222 ILE A O 1
ATOM 1726 N N . PHE A 1 223 ? 2.172 5.506 22.986 1.00 75.56 223 PHE A N 1
ATOM 1727 C CA . PHE A 1 223 ? 1.851 6.470 21.933 1.00 75.56 223 PHE A CA 1
ATOM 1728 C C . PHE A 1 223 ? 2.244 7.912 22.290 1.00 75.56 223 PHE A C 1
ATOM 1730 O O . PHE A 1 223 ? 2.691 8.647 21.406 1.00 75.56 223 PHE A O 1
ATOM 1737 N N . ILE A 1 224 ? 2.109 8.307 23.563 1.00 67.00 224 ILE A N 1
ATOM 1738 C CA . ILE A 1 224 ? 2.342 9.679 24.062 1.00 67.00 224 ILE A CA 1
ATOM 1739 C C . ILE A 1 224 ? 3.820 10.067 24.177 1.00 67.00 224 ILE A C 1
ATOM 1741 O O . ILE A 1 224 ? 4.133 11.252 24.130 1.00 67.00 224 ILE A O 1
ATOM 1745 N N . VAL A 1 225 ? 4.747 9.104 24.225 1.00 61.25 225 VAL A N 1
ATOM 1746 C CA . VAL A 1 225 ? 6.200 9.386 24.228 1.00 61.25 225 VAL A CA 1
ATOM 1747 C C . VAL A 1 225 ? 6.718 9.970 22.901 1.00 61.25 225 VAL A C 1
ATOM 1749 O O . VAL A 1 225 ? 7.906 10.254 22.762 1.00 61.25 225 VAL A O 1
ATOM 1752 N N . ALA A 1 226 ? 5.846 10.171 21.905 1.00 58.81 226 ALA A N 1
ATOM 1753 C CA . ALA A 1 226 ? 6.183 10.772 20.622 1.00 58.81 226 ALA A CA 1
ATOM 1754 C C . ALA A 1 226 ? 5.461 12.128 20.425 1.00 58.81 226 ALA A C 1
ATOM 1756 O O . ALA A 1 226 ? 4.234 12.162 20.328 1.00 58.81 226 ALA A O 1
ATOM 1757 N N . PRO A 1 227 ? 6.190 13.248 20.241 1.00 55.69 227 PRO A N 1
ATOM 1758 C CA . PRO A 1 227 ? 5.667 14.624 20.344 1.00 55.69 227 PRO A CA 1
ATOM 1759 C C . PRO A 1 227 ? 4.670 15.075 19.254 1.00 55.69 227 PRO A C 1
ATOM 1761 O O . PRO A 1 227 ? 4.324 16.249 19.168 1.00 55.69 227 PRO A O 1
ATOM 1764 N N . VAL A 1 228 ? 4.217 14.181 18.374 1.00 54.53 228 VAL A N 1
ATOM 1765 C CA . VAL A 1 228 ? 3.367 14.509 17.209 1.00 54.53 228 VAL A CA 1
ATOM 1766 C C . VAL A 1 228 ? 2.283 13.459 16.959 1.00 54.53 228 VAL A C 1
ATOM 1768 O O . VAL A 1 228 ? 1.771 13.337 15.842 1.00 54.53 228 VAL A O 1
ATOM 1771 N N . ARG A 1 229 ? 1.947 12.682 17.991 1.00 73.12 229 ARG A N 1
ATOM 1772 C CA . ARG A 1 229 ? 0.941 11.628 17.925 1.00 73.12 229 ARG A CA 1
ATOM 1773 C C . ARG A 1 229 ? -0.284 11.990 18.754 1.00 73.12 229 ARG A C 1
ATOM 1775 O O . ARG A 1 229 ? -0.169 12.352 19.918 1.00 73.12 229 ARG A O 1
ATOM 1782 N N . LYS A 1 230 ? -1.463 11.872 18.151 1.00 81.25 230 LYS A N 1
ATOM 1783 C CA . LYS A 1 230 ? -2.750 11.980 18.833 1.00 81.25 230 LYS A CA 1
ATOM 1784 C C . LYS A 1 230 ? -3.337 10.581 18.973 1.00 81.25 230 LYS A C 1
ATOM 1786 O O . LYS A 1 230 ? -3.720 9.983 17.973 1.00 81.25 230 LYS A O 1
ATOM 1791 N N . LEU A 1 231 ? -3.419 10.073 20.193 1.00 85.50 231 LEU A N 1
ATOM 1792 C CA . LEU A 1 231 ? -4.274 8.934 20.503 1.00 85.50 231 LEU A CA 1
ATOM 1793 C C . LEU A 1 231 ? -5.516 9.461 21.209 1.00 85.50 231 LEU A C 1
ATOM 1795 O O . LEU A 1 231 ? -5.401 10.227 22.164 1.00 85.50 231 LEU A O 1
ATOM 1799 N N . VAL A 1 232 ? -6.687 9.057 20.735 1.00 87.44 232 VAL A N 1
ATOM 1800 C CA . VAL A 1 232 ? -7.948 9.266 21.443 1.00 87.44 232 VAL A CA 1
ATOM 1801 C C . VAL A 1 232 ? -8.491 7.894 21.806 1.00 87.44 232 VAL A C 1
ATOM 1803 O O . VAL A 1 232 ? -8.871 7.127 20.923 1.00 87.44 232 VAL A O 1
ATOM 1806 N N . ILE A 1 233 ? -8.470 7.572 23.097 1.00 85.06 233 ILE A N 1
ATOM 1807 C CA . ILE A 1 233 ? -9.087 6.356 23.631 1.00 85.06 233 ILE A CA 1
ATOM 1808 C C . ILE A 1 233 ? -10.546 6.625 23.996 1.00 85.06 233 ILE A C 1
ATOM 1810 O O . ILE A 1 233 ? -10.992 7.773 24.061 1.00 85.06 233 ILE A O 1
ATOM 1814 N N . ALA A 1 234 ? -11.304 5.555 24.205 1.00 83.50 234 ALA A N 1
ATOM 1815 C CA . ALA A 1 234 ? -12.697 5.668 24.589 1.00 83.50 234 ALA A CA 1
ATOM 1816 C C . ALA A 1 234 ? -12.825 6.348 25.977 1.00 83.50 234 ALA A C 1
ATOM 1818 O O . ALA A 1 234 ? -12.030 6.036 26.869 1.00 83.50 234 ALA A O 1
ATOM 1819 N N . PRO A 1 235 ? -13.782 7.280 26.187 1.00 82.62 235 PRO A N 1
ATOM 1820 C CA . PRO A 1 235 ? -13.849 8.096 27.407 1.00 82.62 235 PRO A CA 1
ATOM 1821 C C . PRO A 1 235 ? -13.940 7.300 28.713 1.00 82.62 235 PRO A C 1
ATOM 1823 O O . PRO A 1 235 ? -13.519 7.786 29.757 1.00 82.62 235 PRO A O 1
ATOM 1826 N N . GLN A 1 236 ? -14.470 6.076 28.670 1.00 83.75 236 GLN A N 1
ATOM 1827 C CA . GLN A 1 236 ? -14.535 5.182 29.826 1.00 83.75 236 GLN A CA 1
ATOM 1828 C C . GLN A 1 236 ? -13.159 4.680 30.295 1.00 83.75 236 GLN A C 1
ATOM 1830 O O . GLN A 1 236 ? -13.035 4.248 31.437 1.00 83.75 236 GLN A O 1
ATOM 1835 N N . CYS A 1 237 ? -12.139 4.768 29.439 1.00 84.69 237 CYS A N 1
ATOM 1836 C CA . CYS A 1 237 ? -10.754 4.412 29.741 1.00 84.69 237 CYS A CA 1
ATOM 1837 C C . CYS A 1 237 ? -9.861 5.636 29.987 1.00 84.69 237 CYS A C 1
ATOM 1839 O O . CYS A 1 237 ? -8.702 5.484 30.366 1.00 84.69 237 CYS A O 1
ATOM 1841 N N . ASP A 1 238 ? -10.382 6.850 29.789 1.00 72.38 238 ASP A N 1
ATOM 1842 C CA . ASP A 1 238 ? -9.666 8.104 30.031 1.00 72.38 238 ASP A CA 1
ATOM 1843 C C . ASP A 1 238 ? -9.728 8.480 31.522 1.00 72.38 238 ASP A C 1
ATOM 1845 O O . ASP A 1 238 ? -10.297 9.495 31.931 1.00 72.38 238 ASP A O 1
ATOM 1849 N N . LEU A 1 239 ? -9.197 7.587 32.362 1.00 64.75 239 LEU A N 1
ATOM 1850 C CA . LEU A 1 239 ? -9.007 7.842 33.785 1.00 64.75 239 LEU A CA 1
ATOM 1851 C C . LEU A 1 239 ? -7.764 8.731 33.986 1.00 64.75 239 LEU A C 1
ATOM 1853 O O . LEU A 1 239 ? -6.776 8.570 33.259 1.00 64.75 239 LEU A O 1
ATOM 1857 N N . PRO A 1 240 ? -7.781 9.666 34.960 1.00 58.75 240 PRO A N 1
ATOM 1858 C CA . PRO A 1 240 ? -6.618 10.492 35.265 1.00 58.75 240 PRO A CA 1
ATOM 1859 C C . PRO A 1 240 ? -5.416 9.603 35.597 1.00 58.75 240 PRO A C 1
ATOM 1861 O O . PRO A 1 240 ? -5.558 8.678 36.393 1.00 58.75 240 PRO A O 1
ATOM 1864 N N . LEU A 1 241 ? -4.251 9.904 35.018 1.00 55.81 241 LEU A N 1
ATOM 1865 C CA . LEU A 1 241 ? -2.981 9.252 35.356 1.00 55.81 241 LEU A CA 1
ATOM 1866 C C . LEU A 1 241 ? -2.779 9.291 36.881 1.00 55.81 241 LEU A C 1
ATOM 1868 O O . LEU A 1 241 ? -2.743 10.378 37.469 1.00 55.81 241 LEU A O 1
ATOM 1872 N N . GLU A 1 242 ? -2.685 8.130 37.531 1.00 53.56 242 GLU A N 1
ATOM 1873 C CA . GLU A 1 242 ? -2.362 8.069 38.957 1.00 53.56 242 GLU A CA 1
ATOM 1874 C C . GLU A 1 242 ? -0.876 8.412 39.165 1.00 53.56 242 GLU A C 1
ATOM 1876 O O . GLU A 1 242 ? -0.034 8.206 38.294 1.00 53.56 242 GLU A O 1
ATOM 1881 N N . GLY A 1 243 ? -0.552 9.017 40.311 1.00 48.69 243 GLY A N 1
ATOM 1882 C CA . GLY A 1 243 ? 0.649 9.841 40.513 1.00 48.69 243 GLY A CA 1
ATOM 1883 C C . GLY A 1 243 ? 2.030 9.201 40.294 1.00 48.69 243 GLY A C 1
ATOM 1884 O O . GLY A 1 243 ? 3.006 9.947 40.259 1.00 48.69 243 GLY A O 1
ATOM 1885 N N . ASP A 1 244 ? 2.127 7.882 40.113 1.00 54.31 244 ASP A N 1
ATOM 1886 C CA . ASP A 1 244 ? 3.381 7.193 39.772 1.00 54.31 244 ASP A CA 1
ATOM 1887 C C . ASP A 1 244 ? 3.658 7.188 38.250 1.00 54.31 244 ASP A C 1
ATOM 1889 O O . ASP A 1 244 ? 4.823 7.196 37.847 1.00 54.31 244 ASP A O 1
ATOM 1893 N N . ASP A 1 245 ? 2.627 7.303 37.400 1.00 50.38 245 ASP A N 1
ATOM 1894 C CA . ASP A 1 245 ? 2.771 7.392 35.934 1.00 50.38 245 ASP A CA 1
ATOM 1895 C C . ASP A 1 245 ? 3.277 8.771 35.477 1.00 50.38 245 ASP A C 1
ATOM 1897 O O . ASP A 1 245 ? 3.907 8.909 34.426 1.00 50.38 245 ASP A O 1
ATOM 1901 N N . LEU A 1 246 ? 3.085 9.808 36.302 1.00 47.91 246 LEU A N 1
ATOM 1902 C CA . LEU A 1 246 ? 3.630 11.150 36.062 1.00 47.91 246 LEU A CA 1
ATOM 1903 C C . LEU A 1 246 ? 5.167 11.170 36.100 1.00 47.91 246 LEU A C 1
ATOM 1905 O O . LEU A 1 246 ? 5.790 11.953 35.385 1.00 47.91 246 LEU A O 1
ATOM 1909 N N . LEU A 1 247 ? 5.791 10.277 36.878 1.00 48.53 247 LEU A N 1
ATOM 1910 C CA . LEU A 1 247 ? 7.251 10.180 36.954 1.00 48.53 247 LEU A CA 1
ATOM 1911 C C . LEU A 1 247 ? 7.866 9.577 35.684 1.00 48.53 247 LEU A C 1
ATOM 1913 O O . LEU A 1 247 ? 9.020 9.871 35.380 1.00 48.53 247 LEU A O 1
ATOM 1917 N N . LEU A 1 248 ? 7.122 8.763 34.930 1.00 49.00 248 LEU A N 1
ATOM 1918 C CA . LEU A 1 248 ? 7.563 8.241 33.631 1.00 49.00 248 LEU A CA 1
ATOM 1919 C C . LEU A 1 248 ? 7.475 9.304 32.526 1.00 49.00 248 LEU A C 1
ATOM 1921 O O . LEU A 1 248 ? 8.328 9.326 31.640 1.00 49.00 248 LEU A O 1
ATOM 1925 N N . ILE A 1 249 ? 6.503 10.218 32.607 1.00 49.31 249 ILE A N 1
ATOM 1926 C CA . ILE A 1 249 ? 6.306 11.302 31.630 1.00 49.31 249 ILE A CA 1
ATOM 1927 C C . ILE A 1 249 ? 7.357 12.412 31.817 1.00 49.31 249 ILE A C 1
ATOM 1929 O O . ILE A 1 249 ? 7.937 12.884 30.838 1.00 49.31 249 ILE A O 1
ATOM 1933 N N . ASP A 1 250 ? 7.704 12.751 33.063 1.00 43.28 250 ASP A N 1
A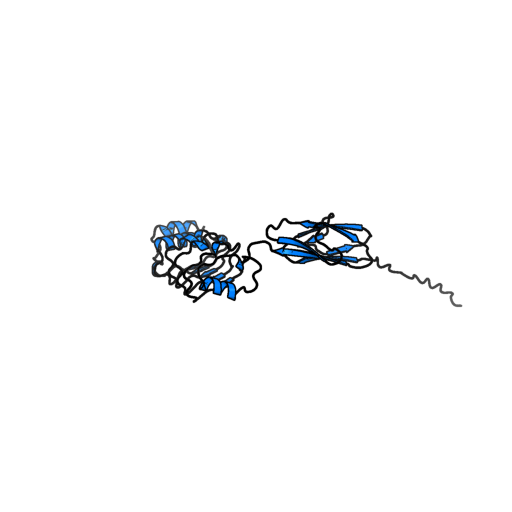TOM 1934 C CA . ASP A 1 250 ? 8.695 13.795 33.382 1.00 43.28 250 ASP A CA 1
ATOM 1935 C C . ASP A 1 250 ? 10.136 13.469 32.924 1.00 43.28 250 ASP A C 1
ATOM 1937 O O . ASP A 1 250 ? 10.970 14.371 32.796 1.00 43.28 250 ASP A O 1
ATOM 1941 N N . PHE A 1 251 ? 10.462 12.199 32.649 1.00 42.06 251 PHE A N 1
ATOM 1942 C CA . PHE A 1 251 ? 11.769 11.810 32.094 1.00 42.06 251 PHE A CA 1
ATOM 1943 C C . PHE A 1 251 ? 11.860 11.942 30.567 1.00 42.06 251 PHE A C 1
ATOM 1945 O O . PHE A 1 251 ? 12.967 11.898 30.032 1.00 42.06 251 PHE A O 1
ATOM 1952 N N . VAL A 1 252 ? 10.733 12.111 29.870 1.00 45.22 252 VAL A N 1
ATOM 1953 C CA . VAL A 1 252 ? 10.673 12.165 28.398 1.00 45.22 252 VAL A CA 1
ATOM 1954 C C . VAL A 1 252 ? 10.627 13.610 27.876 1.00 45.22 252 VAL A C 1
ATOM 1956 O O . VAL A 1 252 ? 1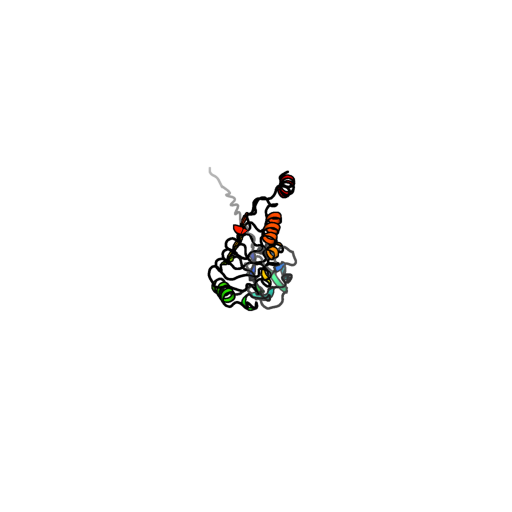0.986 13.858 26.727 1.00 45.22 252 VAL A O 1
ATOM 1959 N N . GLU A 1 253 ? 10.283 14.590 28.721 1.00 39.06 253 GLU A N 1
ATOM 1960 C CA . GLU A 1 253 ? 10.281 16.025 28.374 1.00 39.06 253 GLU A CA 1
ATOM 1961 C C . GLU A 1 253 ? 11.641 16.747 28.555 1.00 39.06 253 GLU A C 1
ATOM 1963 O O . GLU A 1 253 ? 11.696 17.981 28.516 1.00 39.06 253 GLU A O 1
ATOM 1968 N N . ARG A 1 254 ? 12.758 16.023 28.736 1.00 35.41 254 ARG A N 1
ATOM 1969 C CA . ARG A 1 254 ? 14.117 16.606 28.804 1.00 35.41 254 ARG A CA 1
ATOM 1970 C C . ARG A 1 254 ? 15.044 16.163 27.683 1.00 35.41 254 ARG A C 1
ATOM 1972 O O . ARG A 1 254 ? 15.138 14.944 27.435 1.00 35.41 254 ARG A O 1
#

Foldseek 3Di:
DDDDDPPPPPPPDPPDQQKEKEFEAEAPPWWKAKPVRCDIPPPRGMDMDRAWDKIKIATDPPDPQKDWDFKDWQGTDRPRIDIHTDHSHYYTYMYTYIAGRDDWPVNFDDPFVQQVCQVCVVCVPIRALEDAARAREQRQTADPPRLLVRPEDHQYYHHEQYAYADPLSVLQHEAYQEHEHAQYQHAAPCSCVSYPLVRHQEYEHENNPNHDLVRLVVVVLVNVLDPRHYYHHYVVSPDPDDPVSVVVVVVSVD

Secondary structure (DSSP, 8-state):
-------------------EEEEEEEESS-EEEETTSS-EETTB-EEEE-S-EEEEEEEE---TTEEEEEEEETS-BS-SEEEEEE-TTS-EEEEEEEEE-S--GGGS--S-HHHHHHHHHH--S---SEEEEEE--SS-----TTGGG-SEEEEEEE--SS-----GGGTT----SEEE--SS-----GGGGGS-TTT--EEE-TT-TT--HHHHHHHHHHHHTSTT-EEE--GGG-PPPPTTTHHHHTTT--

pLDDT: mean 84.89, std 15.66, range [35.41, 98.75]

Radius of gyration: 30.34 Å; chains: 1; bounding box: 62×72×99 Å

Sequence (254 aa):
MIQRILISIFLSVILTACKSTLTVEVEGAGSVVSDSGTISCPGTCSREILDIETITLTVDETNENYLFHHWEGACEGTDPICVLAASPIANFDVKAQFRYTGKTLGDIYFPDENLRACIFEQYPEYHETYLMSLLCDNRNIASIEGLEELKRVVFTLRLNDNQISDLSPLANLGVFKTITVFNNDIVDPLPLLGLDLLLVRSVDLTGNENVDCDLATQLRDIFIVAPVRKLVIAPQCDLPLEGDDLLLIDFVER